Protein 3LWK (pdb70)

GO terms:
  GO:0042802 identical protein binding (F, IPI)
  GO:0005515 protein binding (F, IPI)
  GO:0043010 camera-type eye development (P, IMP)
  GO:0007601 visual perception (P, IMP)

Foldseek 3Di:
DDDDDQWKKKFAQAFPNDHDIDMDRFKDQFVVVVVRPATFWMFTDDAKKWWAQDGRRDHFIWIGDGDTGRGCCSTPCHRGTTIMGGLVQADLQPWKKKWAQAFPNDHDIDIDNFWWLFPVVVPDPDFFTFWMAIQGAKKKWAQHGRRDDTIWIFHCPQVNRTGRGVVSRPPGGTTTMHGHHD

Solvent-accessible surface area: 9408 Å² total; per-residue (Å²): 166,186,116,86,46,97,68,64,0,4,0,27,26,87,73,32,59,112,49,127,133,65,61,12,87,62,83,8,58,10,1,98,138,64,46,10,159,33,1,110,0,0,60,2,78,14,3,0,0,4,0,16,46,83,47,34,37,108,39,60,35,17,22,0,32,173,16,116,24,64,26,92,84,44,12,29,79,49,95,152,4,13,0,0,91,34,0,72,17,9,62,39,233,81,8,108,0,6,0,22,33,115,51,71,53,113,53,120,122,10,87,1,60,77,53,47,72,34,0,88,91,68,56,17,105,43,58,94,4,5,1,8,42,1,75,23,3,0,0,5,0,4,39,81,53,30,77,151,42,120,33,40,16,0,27,39,98,48,122,93,0,35,9,68,66,30,138,38,46,153,112,64,52,1,28,0,0,44,42,0,78,78

Radius of gyration: 16.5 Å; Cα contacts (8 Å, |Δi|>4): 557; chains: 1; bounding box: 30×38×45 Å

CATH classification: 2.60.20.10 (+1 more: 2.60.20.10)

Structure (mmCIF, N/CA/C/O backbone):
data_3LWK
#
_entry.id   3LWK
#
_cell.length_a   94.790
_cell.length_b   94.790
_cell.length_c   90.210
_cell.angle_alpha   90.00
_cell.angle_beta   90.00
_cell.angle_gamma   90.00
#
_symmetry.space_group_name_H-M   'I 4 2 2'
#
loop_
_entity.id
_entity.type
_entity.pdbx_description
1 polymer 'Beta-crystallin A4'
2 non-polymer 'PHOSPHATE ION'
3 non-polymer GLYCEROL
4 water water
#
loop_
_atom_site.group_PDB
_atom_site.id
_atom_site.type_symbol
_atom_site.label_atom_id
_atom_site.label_alt_id
_atom_site.label_comp_id
_atom_site.label_asym_id
_atom_site.label_entity_id
_atom_site.label_seq_id
_atom_site.pdbx_PDB_ins_code
_atom_site.Cartn_x
_atom_site.Cartn_y
_atom_site.Cartn_z
_atom_site.occupancy
_atom_site.B_iso_or_equiv
_atom_site.auth_seq_id
_atom_site.auth_comp_id
_atom_site.auth_asym_id
_atom_site.auth_atom_id
_atom_site.pdbx_PDB_model_num
ATOM 1 N N . SER A 1 1 ? 10.179 31.604 4.468 1.00 38.09 -1 SER A N 1
ATOM 2 C CA . SER A 1 1 ? 8.909 30.836 4.618 1.00 36.58 -1 SER A CA 1
ATOM 3 C C . SER A 1 1 ? 8.710 29.907 3.418 1.00 33.76 -1 SER A C 1
ATOM 4 O O . SER A 1 1 ? 7.668 29.911 2.746 1.00 34.64 -1 SER A O 1
ATOM 7 N N . MET A 1 2 ? 9.728 29.098 3.170 1.00 30.21 0 MET A N 1
ATOM 8 C CA . MET A 1 2 ? 9.618 28.026 2.207 1.00 26.37 0 MET A CA 1
ATOM 9 C C . MET A 1 2 ? 8.725 26.929 2.801 1.00 23.08 0 MET A C 1
ATOM 10 O O . MET A 1 2 ? 8.504 26.894 4.014 1.00 22.92 0 MET A O 1
ATOM 15 N N . SER A 1 3 ? 8.160 26.088 1.934 1.00 16.66 8 SER A N 1
ATOM 16 C CA . SER A 1 3 ? 7.205 25.071 2.356 1.00 12.30 8 SER A CA 1
ATOM 17 C C . SER A 1 3 ? 7.893 23.745 2.452 1.00 9.04 8 SER A C 1
ATOM 18 O O . SER A 1 3 ? 8.348 23.221 1.429 1.00 10.26 8 SER A O 1
ATOM 21 N N . ALA A 1 4 ? 7.954 23.181 3.661 1.00 7.29 9 ALA A N 1
ATOM 22 C CA . ALA A 1 4 ? 8.594 21.917 3.904 1.00 8.22 9 ALA A CA 1
ATOM 23 C C . ALA A 1 4 ? 7.661 20.732 3.742 1.00 9.01 9 ALA A C 1
ATOM 24 O O . ALA A 1 4 ? 6.430 20.841 3.852 1.00 6.40 9 ALA A O 1
ATOM 26 N N . GLY A 1 5 ? 8.283 19.601 3.441 1.00 8.73 10 GLY A N 1
ATOM 27 C CA . GLY A 1 5 ? 7.599 18.322 3.414 1.00 8.66 10 GLY A CA 1
ATOM 28 C C . GLY A 1 5 ? 7.586 17.563 4.733 1.00 8.43 10 GLY A C 1
ATOM 29 O O . GLY A 1 5 ? 8.008 18.075 5.760 1.00 7.17 10 GLY A O 1
ATOM 30 N N . PRO A 1 6 ? 7.116 16.320 4.699 1.00 8.28 11 PRO A N 1
ATOM 31 C CA . PRO A 1 6 ? 7.001 15.508 5.909 1.00 8.36 11 PRO A CA 1
ATOM 32 C C . PRO A 1 6 ? 8.370 15.187 6.505 1.00 6.72 11 PRO A C 1
ATOM 33 O O . PRO A 1 6 ? 9.388 15.251 5.792 1.00 6.25 11 PRO A O 1
ATOM 37 N N . TRP A 1 7 ? 8.387 14.899 7.802 1.00 6.33 12 TRP A N 1
ATOM 38 C CA . TRP A 1 7 ? 9.628 14.651 8.493 1.00 6.36 12 TRP A CA 1
ATOM 39 C C . TRP A 1 7 ? 10.292 13.417 7.883 1.00 5.95 12 TRP A C 1
ATOM 40 O O . TRP A 1 7 ? 9.621 12.414 7.524 1.00 7.36 12 TRP A O 1
ATOM 51 N N . LYS A 1 8 ? 11.608 13.524 7.753 1.00 7.75 13 LYS A N 1
ATOM 52 C CA . LYS A 1 8 ? 12.398 12.555 7.005 1.00 7.29 13 LYS A CA 1
ATOM 53 C C . LYS A 1 8 ? 13.856 12.627 7.398 1.00 5.19 13 LYS A C 1
ATOM 54 O O . LYS A 1 8 ? 14.412 13.715 7.513 1.00 4.63 13 LYS A O 1
ATOM 60 N N . MET A 1 9 ? 14.495 11.463 7.546 1.00 4.85 14 MET A N 1
ATOM 61 C CA . MET A 1 9 ? 15.93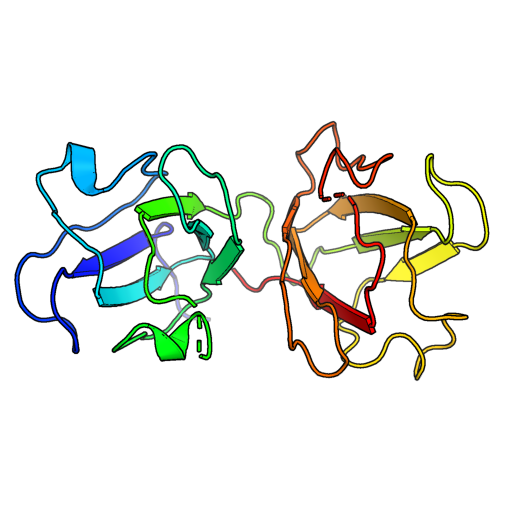3 11.421 7.743 1.00 5.20 14 MET A CA 1
ATOM 62 C C . MET A 1 9 ? 16.463 10.253 6.934 1.00 6.81 14 MET A C 1
ATOM 63 O O . MET A 1 9 ? 15.722 9.360 6.549 1.00 7.05 14 MET A O 1
ATOM 68 N N . VAL A 1 10 ? 17.740 10.315 6.635 1.00 5.85 15 VAL A N 1
ATOM 69 C CA . VAL A 1 10 ? 18.413 9.319 5.801 1.00 5.70 15 VAL A CA 1
ATOM 70 C C . VAL A 1 10 ? 19.673 8.888 6.506 1.00 7.28 15 VAL A C 1
ATOM 71 O O . VAL A 1 10 ? 20.399 9.731 7.033 1.00 7.36 15 VAL A O 1
ATOM 75 N N . VAL A 1 11 ? 19.907 7.567 6.550 1.00 6.51 16 VAL A N 1
ATOM 76 C CA . VAL A 1 11 ? 21.107 7.003 7.151 1.00 5.92 16 VAL A CA 1
ATOM 77 C C . VAL A 1 11 ? 21.958 6.291 6.126 1.00 6.51 16 VAL A C 1
ATOM 78 O O . VAL A 1 11 ? 21.434 5.780 5.131 1.00 6.17 16 VAL A O 1
ATOM 82 N N . TRP A 1 12 ? 23.275 6.278 6.357 1.00 5.87 17 TRP A N 1
ATOM 83 C CA . TRP A 1 12 ? 24.198 5.531 5.509 1.00 4.61 17 TRP A CA 1
ATOM 84 C C . TRP A 1 12 ? 25.085 4.702 6.413 1.00 5.87 17 TRP A C 1
ATOM 85 O O . TRP A 1 12 ? 25.322 5.089 7.573 1.00 6.47 17 TRP A O 1
ATOM 96 N N . ASP A 1 13 ? 25.609 3.601 5.894 1.00 6.28 18 ASP A N 1
ATOM 97 C CA . ASP A 1 13 ? 26.473 2.755 6.705 1.00 6.30 18 ASP A CA 1
ATOM 98 C C . ASP A 1 13 ? 27.971 3.039 6.594 1.00 7.76 18 ASP A C 1
ATOM 99 O O . ASP A 1 13 ? 28.771 2.330 7.203 1.00 8.80 18 ASP A O 1
ATOM 104 N N . GLU A 1 14 ? 28.368 4.096 5.869 1.00 6.39 19 GLU A N 1
ATOM 105 C CA . GLU A 1 14 ? 29.764 4.558 5.854 1.00 6.13 19 GLU A CA 1
ATOM 106 C C . GLU A 1 14 ? 29.768 6.066 6.093 1.00 5.68 19 GLU A C 1
ATOM 107 O O . GLU A 1 14 ? 28.740 6.761 5.961 1.00 8.66 19 GLU A O 1
ATOM 113 N N . ASP A 1 15 ? 30.916 6.570 6.506 1.00 6.27 20 ASP A N 1
ATOM 114 C CA . ASP A 1 15 ? 31.042 7.992 6.749 1.00 7.06 20 ASP A CA 1
ATOM 115 C C . ASP A 1 15 ? 30.807 8.745 5.470 1.00 7.62 20 ASP A C 1
ATOM 116 O O . ASP A 1 15 ? 30.998 8.226 4.365 1.00 7.41 20 ASP A O 1
ATOM 121 N N . GLY A 1 16 ? 30.468 10.006 5.637 1.00 7.56 21 GLY A N 1
ATOM 122 C CA . GLY A 1 16 ? 30.309 10.923 4.539 1.00 7.72 21 GLY A CA 1
ATOM 123 C C . GLY A 1 16 ? 29.253 10.585 3.519 1.00 6.04 21 GLY A C 1
ATOM 124 O O . GLY A 1 16 ? 29.446 10.906 2.353 1.00 6.24 21 GLY A O 1
ATOM 125 N N . PHE A 1 17 ? 28.158 9.945 3.947 1.00 5.94 22 PHE A N 1
ATOM 126 C CA . PHE A 1 17 ? 26.950 9.730 3.118 1.00 6.32 22 PHE A CA 1
ATOM 127 C C . PHE A 1 17 ? 27.295 8.779 1.957 1.00 6.76 22 PHE A C 1
ATOM 128 O O . PHE A 1 17 ? 26.823 8.940 0.841 1.00 8.20 22 PHE A O 1
ATOM 136 N N . GLN A 1 18 ? 28.149 7.793 2.259 1.00 8.25 23 GLN A N 1
ATOM 137 C CA . GLN A 1 18 ? 28.543 6.765 1.313 1.00 8.56 23 GLN A CA 1
ATOM 138 C C . GLN A 1 18 ? 28.051 5.385 1.737 1.00 7.08 23 GLN A C 1
ATOM 139 O O . GLN A 1 18 ? 27.633 5.187 2.864 1.00 6.63 23 GLN A O 1
ATOM 145 N N . GLY A 1 19 ? 28.104 4.406 0.830 1.00 6.56 24 GLY A N 1
ATOM 146 C CA . GLY A 1 19 ? 27.713 3.056 1.211 1.00 5.07 24 GLY A CA 1
ATOM 147 C C . GLY A 1 19 ? 26.219 2.856 1.116 1.00 6.14 24 GLY A C 1
ATOM 148 O O . GLY A 1 19 ? 25.545 3.500 0.282 1.00 6.30 24 GLY A O 1
ATOM 149 N N . ARG A 1 20 ? 25.701 1.927 1.922 1.00 6.22 25 ARG A N 1
ATOM 150 C CA . ARG A 1 20 ? 24.297 1.580 1.885 1.00 5.87 25 ARG A CA 1
ATOM 151 C C . ARG A 1 20 ? 23.497 2.748 2.488 1.00 6.88 25 ARG A C 1
ATOM 152 O O . ARG A 1 20 ? 23.931 3.337 3.472 1.00 7.31 25 ARG A O 1
ATOM 160 N N . ARG A 1 21 ? 22.340 3.030 1.900 1.00 5.12 26 ARG A N 1
ATOM 161 C CA . ARG A 1 21 ? 21.471 4.141 2.263 1.00 7.48 26 ARG A CA 1
ATOM 162 C C . ARG A 1 21 ? 20.053 3.663 2.584 1.00 5.85 26 ARG A C 1
ATOM 163 O O . ARG A 1 21 ? 19.552 2.692 2.001 1.00 6.80 26 ARG A O 1
ATOM 171 N N . HIS A 1 22 ? 19.405 4.321 3.532 1.00 5.29 27 HIS A N 1
ATOM 172 C CA . HIS A 1 22 ? 18.016 4.057 3.821 1.00 5.25 27 HIS A CA 1
ATOM 173 C C . HIS A 1 22 ? 17.368 5.325 4.375 1.00 6.32 27 HIS A C 1
ATOM 174 O O . HIS A 1 22 ? 17.922 5.991 5.286 1.00 7.27 27 HIS A O 1
ATOM 181 N N . GLU A 1 23 ? 16.186 5.620 3.851 1.00 8.06 28 GLU A N 1
ATOM 182 C CA A GLU A 1 23 ? 15.415 6.775 4.300 0.50 8.37 28 GLU A CA 1
ATOM 183 C CA B GLU A 1 23 ? 15.414 6.781 4.287 0.50 7.97 28 GLU A CA 1
ATOM 184 C C . GLU A 1 23 ? 14.234 6.367 5.184 1.00 9.92 28 GLU A C 1
ATOM 185 O O . GLU A 1 23 ? 13.545 5.359 4.915 1.00 8.03 28 GLU A O 1
ATOM 196 N N . PHE A 1 24 ? 14.031 7.137 6.244 1.00 7.67 29 PHE A N 1
ATOM 197 C CA . PHE A 1 24 ? 12.928 6.956 7.203 1.00 8.10 29 PHE A CA 1
ATOM 198 C C . PHE A 1 24 ? 11.942 8.108 7.150 1.00 7.55 29 PHE A C 1
ATOM 199 O O . PHE A 1 24 ? 12.335 9.288 7.140 1.00 8.11 29 PHE A O 1
ATOM 207 N N . THR A 1 25 ? 10.647 7.762 7.182 1.00 8.70 30 THR A N 1
ATOM 208 C CA . THR A 1 25 ? 9.580 8.727 7.410 1.00 7.96 30 THR A CA 1
ATOM 209 C C . THR A 1 25 ? 8.797 8.399 8.658 1.00 8.87 30 THR A C 1
ATOM 210 O O . THR A 1 25 ? 7.839 9.124 8.992 1.00 10.63 30 THR A O 1
ATOM 214 N N . ALA A 1 26 ? 9.236 7.352 9.375 1.00 7.29 31 ALA A N 1
ATOM 215 C CA . ALA A 1 26 ? 8.669 6.951 10.655 1.00 7.37 31 ALA A CA 1
ATOM 216 C C . ALA A 1 26 ? 9.745 6.277 11.472 1.00 7.81 31 ALA A C 1
ATOM 217 O O . ALA A 1 26 ? 10.851 6.065 10.952 1.00 6.77 31 ALA A O 1
ATOM 219 N N . GLU A 1 27 ? 9.458 5.929 12.727 1.00 5.57 32 GLU A N 1
ATOM 220 C CA . GLU A 1 27 ? 10.475 5.355 13.600 1.00 6.38 32 GLU A CA 1
ATOM 221 C C . GLU A 1 27 ? 11.020 4.031 13.063 1.00 6.85 32 GLU A C 1
ATOM 222 O O . GLU A 1 27 ? 10.328 3.282 12.336 1.00 7.45 32 GLU A O 1
ATOM 228 N N . CYS A 1 28 ? 12.250 3.756 13.454 1.00 7.12 33 CYS A N 1
ATOM 229 C CA . CYS A 1 28 ? 12.932 2.512 13.135 1.00 6.52 33 CYS A CA 1
ATOM 230 C C . CYS A 1 28 ? 13.494 1.930 14.441 1.00 6.92 33 CYS A C 1
ATOM 231 O O . CYS A 1 28 ? 14.398 2.514 15.019 1.00 6.65 33 CYS A O 1
ATOM 234 N N . PRO A 1 29 ? 12.979 0.769 14.892 1.00 6.83 34 PRO A N 1
ATOM 235 C CA . PRO A 1 29 ? 13.384 0.218 16.182 1.00 6.85 34 PRO A CA 1
ATOM 236 C C . PRO A 1 29 ? 14.762 -0.460 16.141 1.00 7.89 34 PRO A C 1
ATOM 237 O O . PRO A 1 29 ? 15.330 -0.750 17.167 1.00 8.36 34 PRO A O 1
ATOM 241 N N . SER A 1 30 ? 15.278 -0.710 14.954 1.00 6.36 35 SER A N 1
ATOM 242 C CA . SER A 1 30 ? 16.612 -1.248 14.774 1.00 6.62 35 SER A CA 1
ATOM 243 C C . SER A 1 30 ? 17.007 -1.213 13.316 1.00 7.65 35 SER A C 1
ATOM 244 O O . SER A 1 30 ? 16.376 -1.848 12.489 1.00 5.93 35 SER A O 1
ATOM 247 N N . VAL A 1 31 ? 18.103 -0.527 12.984 1.00 6.90 36 VAL A N 1
ATOM 248 C CA . VAL A 1 31 ? 18.581 -0.551 11.630 1.00 7.14 36 VAL A CA 1
ATOM 249 C C . VAL A 1 31 ? 19.092 -1.935 11.231 1.00 8.24 36 VAL A C 1
ATOM 250 O O . VAL A 1 31 ? 19.139 -2.250 10.042 1.00 7.64 36 VAL A O 1
ATOM 254 N N . LEU A 1 32 ? 19.425 -2.787 12.214 1.00 7.05 37 LEU A N 1
ATOM 255 C CA . LEU A 1 32 ? 19.867 -4.113 11.890 1.00 5.77 37 LEU A CA 1
ATOM 256 C C . LEU A 1 32 ? 18.727 -4.879 11.208 1.00 7.23 37 LEU A C 1
ATOM 257 O O . LEU A 1 32 ? 18.988 -5.763 10.403 1.00 4.31 37 LEU A O 1
ATOM 262 N N . GLU A 1 33 ? 17.464 -4.553 11.544 1.00 5.54 38 GLU A N 1
ATOM 263 C CA . GLU A 1 33 ? 16.330 -5.202 10.906 1.00 6.38 38 GLU A CA 1
ATOM 264 C C . GLU A 1 33 ? 16.192 -4.929 9.412 1.00 5.37 38 GLU A C 1
ATOM 265 O O . GLU A 1 33 ? 15.410 -5.632 8.722 1.00 6.51 38 GLU A O 1
ATOM 271 N N . LEU A 1 34 ? 16.927 -3.919 8.930 1.00 7.10 39 LEU A N 1
ATOM 272 C CA . LEU A 1 34 ? 17.028 -3.591 7.490 1.00 9.59 39 LEU A CA 1
ATOM 273 C C . LEU A 1 34 ? 18.127 -4.380 6.780 1.00 8.30 39 LEU A C 1
ATOM 274 O O . LEU A 1 34 ? 18.244 -4.329 5.538 1.00 9.10 39 LEU A O 1
ATOM 279 N N . GLY A 1 35 ? 18.952 -5.075 7.560 1.00 7.43 40 GLY A N 1
ATOM 280 C CA . GLY A 1 35 ? 20.149 -5.735 7.085 1.00 10.48 40 GLY A CA 1
ATOM 281 C C . GLY A 1 35 ? 21.403 -4.893 7.217 1.00 9.75 40 GLY A C 1
ATOM 282 O O . GLY A 1 35 ? 22.482 -5.372 6.940 1.00 8.41 40 GLY A O 1
ATOM 283 N N . PHE A 1 36 ? 21.274 -3.669 7.688 1.00 8.21 41 PHE A N 1
ATOM 284 C CA . PHE A 1 36 ? 22.430 -2.809 7.956 1.00 9.93 41 PHE A CA 1
ATOM 285 C C . PHE A 1 36 ? 23.206 -3.353 9.127 1.00 13.31 41 PHE A C 1
ATOM 286 O O . PHE A 1 36 ? 22.645 -4.014 10.010 1.00 11.25 41 PHE A O 1
ATOM 294 N N . GLU A 1 37 ? 24.521 -3.151 9.102 1.00 13.03 42 GLU A N 1
ATOM 295 C CA . GLU A 1 37 ? 25.347 -3.530 10.223 1.00 13.40 42 GLU A CA 1
ATOM 296 C C . GLU A 1 37 ? 25.603 -2.360 11.137 1.00 12.99 42 GLU A C 1
ATOM 297 O O . GLU A 1 37 ? 25.804 -2.537 12.341 1.00 12.94 42 GLU A O 1
ATOM 303 N N . THR A 1 38 ? 25.580 -1.143 10.589 1.00 13.02 43 THR A N 1
ATOM 304 C CA . THR A 1 38 ? 25.912 0.028 11.341 1.00 14.35 43 THR A CA 1
ATOM 305 C C . THR A 1 38 ? 25.348 1.305 10.646 1.00 10.71 43 THR A C 1
ATOM 306 O O . THR A 1 38 ? 25.004 1.245 9.462 1.00 12.95 43 THR A O 1
ATOM 310 N N . VAL A 1 39 ? 25.231 2.389 11.390 1.00 11.00 44 VAL A N 1
ATOM 311 C CA . VAL A 1 39 ? 24.944 3.747 10.842 1.00 10.55 44 VAL A CA 1
ATOM 312 C C . VAL A 1 39 ? 26.160 4.587 11.144 1.00 11.40 44 VAL A C 1
ATOM 313 O O . VAL A 1 39 ? 26.551 4.736 12.334 1.00 11.76 44 VAL A O 1
ATOM 317 N N . ARG A 1 40 ? 26.794 5.101 10.093 1.00 8.36 45 ARG A N 1
ATOM 318 C CA . ARG A 1 40 ? 27.999 5.893 10.225 1.00 6.44 45 ARG A CA 1
ATOM 319 C C . ARG A 1 40 ? 27.839 7.363 9.855 1.00 8.01 45 ARG A C 1
ATOM 320 O O . ARG A 1 40 ? 28.660 8.179 10.239 1.00 8.46 45 ARG A O 1
ATOM 328 N N . SER A 1 41 ? 26.781 7.696 9.133 1.00 5.40 46 SER A N 1
ATOM 329 C CA . SER A 1 41 ? 26.494 9.095 8.788 1.00 4.89 46 SER A CA 1
ATOM 330 C C . SER A 1 41 ? 25.026 9.207 8.536 1.00 6.16 46 SER A C 1
ATOM 331 O O . SER A 1 41 ? 24.344 8.211 8.299 1.00 5.36 46 SER A O 1
ATOM 334 N N . LEU A 1 42 ? 24.509 10.425 8.610 1.00 5.95 47 LEU A N 1
ATOM 335 C CA . LEU A 1 42 ? 23.084 10.615 8.432 1.00 3.19 47 LEU A CA 1
ATOM 336 C C . LEU A 1 42 ? 22.775 12.066 8.068 1.00 4.93 47 LEU A C 1
ATOM 337 O O . LEU A 1 42 ? 23.558 12.964 8.371 1.00 6.19 47 LEU A O 1
ATOM 342 N N . LYS A 1 43 ? 21.602 12.281 7.501 1.00 3.98 48 LYS A N 1
ATOM 343 C CA . LYS A 1 43 ? 21.057 13.622 7.249 1.00 4.18 48 LYS A CA 1
ATOM 344 C C . LYS A 1 43 ? 19.619 13.674 7.736 1.00 4.90 48 LYS A C 1
ATOM 345 O O . LYS A 1 43 ? 18.805 12.744 7.537 1.00 7.64 48 LYS A O 1
ATOM 351 N N . VAL A 1 44 ? 19.302 14.764 8.430 1.00 2.85 49 VAL A N 1
ATOM 352 C CA . VAL A 1 44 ? 17.921 15.037 8.827 1.00 4.01 49 VAL A CA 1
ATOM 353 C C . VAL A 1 44 ? 17.433 16.080 7.838 1.00 5.05 49 VAL A C 1
ATOM 354 O O . VAL A 1 44 ? 17.931 17.239 7.795 1.00 4.87 49 VAL A O 1
ATOM 358 N N . LEU A 1 45 ? 16.467 15.678 7.009 1.00 5.77 50 LEU A N 1
ATOM 359 C CA . LEU A 1 45 ? 15.945 16.516 5.935 1.00 6.17 50 LEU A CA 1
ATOM 360 C C . LEU A 1 45 ? 14.794 17.417 6.347 1.00 5.95 50 LEU A C 1
ATOM 361 O O . LEU A 1 45 ? 14.673 18.546 5.841 1.00 8.13 50 LEU A O 1
ATOM 366 N N . SER A 1 46 ? 13.987 16.944 7.280 1.00 7.29 51 SER A N 1
ATOM 367 C CA . SER A 1 46 ? 12.791 17.616 7.723 1.00 7.73 51 SER A CA 1
ATOM 368 C C . SER A 1 46 ? 12.492 17.048 9.100 1.00 7.76 51 SER A C 1
ATOM 369 O O . SER A 1 46 ? 12.577 15.857 9.322 1.00 7.01 51 SER A O 1
ATOM 372 N N . GLY A 1 47 ? 12.202 17.942 10.036 1.00 7.54 52 GLY A N 1
ATOM 373 C CA . GLY A 1 47 ? 11.762 17.588 11.362 1.00 7.17 52 GLY A CA 1
ATOM 374 C C . GLY A 1 47 ? 12.884 17.402 12.342 1.00 6.53 52 GLY A C 1
ATOM 375 O O . GLY A 1 47 ? 14.027 17.820 12.085 1.00 7.89 52 GLY A O 1
ATOM 376 N N . ALA A 1 48 ? 12.564 16.824 13.484 1.00 6.10 53 ALA A N 1
ATOM 377 C CA . ALA A 1 48 ? 13.555 16.527 14.520 1.00 7.13 53 ALA A CA 1
ATOM 378 C C . ALA A 1 48 ? 13.353 15.097 14.948 1.00 6.19 53 ALA A C 1
ATOM 379 O O . ALA A 1 48 ? 12.219 14.632 15.073 1.00 7.68 53 ALA A O 1
ATOM 381 N N . TRP A 1 49 ? 14.464 14.411 15.107 1.00 5.98 54 TRP A N 1
ATOM 382 C CA . TRP A 1 49 ? 14.524 12.976 15.382 1.00 5.00 54 TRP A CA 1
ATOM 383 C C . TRP A 1 49 ? 15.415 12.711 16.588 1.00 7.62 54 TRP A C 1
ATOM 384 O O . TRP A 1 49 ? 16.280 13.527 16.877 1.00 6.57 54 TRP A O 1
ATOM 395 N N . VAL A 1 50 ? 15.178 11.584 17.268 1.00 6.18 55 VAL A N 1
ATOM 396 C CA . VAL A 1 50 ? 15.996 11.134 18.371 1.00 5.89 55 VAL A CA 1
ATOM 397 C C . VAL A 1 50 ? 16.666 9.862 17.936 1.00 8.26 55 VAL A C 1
ATOM 398 O O . VAL A 1 50 ? 16.000 8.897 17.508 1.00 6.75 55 VAL A O 1
ATOM 402 N N . GLY A 1 51 ? 17.988 9.863 17.999 1.00 6.31 56 GLY A N 1
ATOM 403 C CA . GLY A 1 51 ? 18.764 8.637 17.783 1.00 6.62 56 GLY A CA 1
ATOM 404 C C . GLY A 1 51 ? 19.056 7.994 19.123 1.00 6.61 56 GLY A C 1
ATOM 405 O O . GLY A 1 51 ? 19.227 8.679 20.121 1.00 5.70 56 GLY A O 1
ATOM 406 N N . PHE A 1 52 ? 19.156 6.668 19.121 1.00 5.28 57 PHE A N 1
ATOM 407 C CA . PHE A 1 52 ? 19.430 5.874 20.292 1.00 6.56 57 PHE A CA 1
ATOM 408 C C . PHE A 1 52 ? 20.566 4.908 20.033 1.00 5.25 57 PHE A C 1
ATOM 409 O O . PHE A 1 52 ? 20.693 4.315 18.954 1.00 5.72 57 PHE A O 1
ATOM 417 N N . GLU A 1 53 ? 21.396 4.782 21.045 1.00 6.44 58 GLU A N 1
ATOM 418 C CA . GLU A 1 53 ? 22.589 3.942 21.006 1.00 5.90 58 GLU A CA 1
ATOM 419 C C . GLU A 1 53 ? 22.276 2.474 20.651 1.00 6.37 58 GLU A C 1
ATOM 420 O O . GLU A 1 53 ? 22.916 1.883 19.779 1.00 6.36 58 GLU A O 1
ATOM 426 N N . HIS A 1 54 ? 21.274 1.923 21.315 1.00 7.64 59 HIS A N 1
ATOM 427 C CA . HIS A 1 54 ? 20.923 0.519 21.151 1.00 6.01 59 HIS A CA 1
ATOM 428 C C . HIS A 1 54 ? 19.608 0.364 20.391 1.00 8.73 59 HIS A C 1
ATOM 429 O O . HIS A 1 54 ? 18.808 1.282 20.300 1.00 7.37 59 HIS A O 1
ATOM 436 N N . ALA A 1 55 ? 19.389 -0.821 19.841 1.00 9.28 60 ALA A N 1
ATOM 437 C CA . ALA A 1 55 ? 18.063 -1.163 19.289 1.00 10.02 60 ALA A CA 1
ATOM 438 C C . ALA A 1 55 ? 16.984 -0.956 20.325 1.00 12.97 60 ALA A C 1
ATOM 439 O O . ALA A 1 55 ? 17.240 -0.931 21.547 1.00 18.77 60 ALA A O 1
ATOM 441 N N . GLY A 1 56 ? 15.759 -0.806 19.864 1.00 10.87 61 GLY A N 1
ATOM 442 C CA . GLY A 1 56 ? 14.600 -0.679 20.752 1.00 12.33 61 GLY A CA 1
ATOM 443 C C . GLY A 1 56 ? 14.506 0.624 21.503 1.00 14.69 61 GLY A C 1
ATOM 444 O O . GLY A 1 56 ? 13.853 0.693 22.544 1.00 14.54 61 GLY A O 1
ATOM 445 N N . PHE A 1 57 ? 15.142 1.681 20.980 1.00 10.79 62 PHE A N 1
ATOM 446 C CA . PHE A 1 57 ? 15.097 2.963 21.616 1.00 11.77 62 PHE A CA 1
ATOM 447 C C . PHE A 1 57 ? 15.666 2.954 23.052 1.00 10.53 62 PHE A C 1
ATOM 448 O O . PHE A 1 57 ? 15.143 3.652 23.952 1.00 13.39 62 PHE A O 1
ATOM 456 N N . GLN A 1 58 ? 16.759 2.222 23.243 1.00 9.61 63 GLN A N 1
ATOM 457 C CA . GLN A 1 58 ? 17.429 2.145 24.544 1.00 9.11 63 GLN A CA 1
ATOM 458 C C . GLN A 1 58 ? 18.827 2.721 24.484 1.00 7.48 63 GLN A C 1
ATOM 459 O O . GLN A 1 58 ? 19.419 2.873 23.408 1.00 7.91 63 GLN A O 1
ATOM 465 N N . GLY A 1 59 ? 19.340 3.089 25.651 1.00 6.20 64 GLY A N 1
ATOM 466 C CA . GLY A 1 59 ? 20.689 3.593 25.766 1.00 6.41 64 GLY A CA 1
ATOM 467 C C . GLY A 1 59 ? 20.753 5.108 25.629 1.00 5.99 64 GLY A C 1
ATOM 468 O O . GLY A 1 59 ? 19.723 5.806 25.756 1.00 7.45 64 GLY A O 1
ATOM 469 N N . GLN A 1 60 ? 21.954 5.605 25.348 1.00 5.70 65 GLN A N 1
ATOM 470 C CA . GLN A 1 60 ? 22.175 7.038 25.168 1.00 6.58 65 GLN A CA 1
ATOM 471 C C . GLN A 1 60 ? 21.329 7.597 24.060 1.00 6.08 65 GLN A C 1
ATOM 472 O O . GLN A 1 60 ? 21.184 6.968 23.024 1.00 5.52 65 GLN A O 1
ATOM 478 N N . GLN A 1 61 ? 20.816 8.809 24.288 1.00 5.72 66 GLN A N 1
ATOM 479 C CA . GLN A 1 61 ? 19.963 9.505 23.336 1.00 3.23 66 GLN A CA 1
ATOM 480 C C . GLN A 1 61 ? 20.745 10.634 22.710 1.00 3.05 66 GLN A C 1
ATOM 481 O O . GLN A 1 61 ? 21.561 11.276 23.372 1.00 4.36 66 GLN A O 1
ATOM 487 N N . TYR A 1 62 ? 20.457 10.874 21.435 1.00 3.42 67 TYR A N 1
ATOM 488 C CA . TYR A 1 62 ? 21.070 11.966 20.657 1.00 5.38 67 TYR A CA 1
ATOM 489 C C . TYR A 1 62 ? 19.981 12.711 19.891 1.00 6.17 67 TYR A C 1
ATOM 490 O O . TYR A 1 62 ? 19.235 12.125 19.091 1.00 5.69 67 TYR A O 1
ATOM 499 N N . ILE A 1 63 ? 19.877 14.015 20.133 1.00 5.55 68 ILE A N 1
ATOM 500 C CA . ILE A 1 63 ? 18.941 14.859 19.374 1.00 5.00 68 ILE A CA 1
ATOM 501 C C . ILE A 1 63 ? 19.476 15.206 17.987 1.00 6.19 68 ILE A C 1
ATOM 502 O O . ILE A 1 63 ? 20.647 15.645 17.844 1.00 5.27 68 ILE A O 1
ATOM 507 N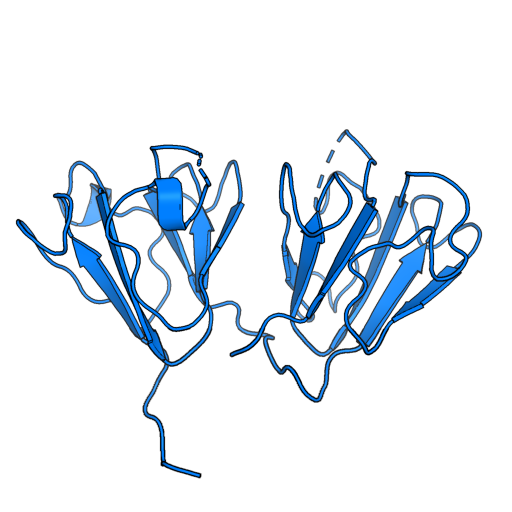 N . LEU A 1 64 ? 18.626 14.984 16.974 1.00 4.42 69 LEU A N 1
ATOM 508 C CA . LEU A 1 64 ? 18.994 15.146 15.561 1.00 5.96 69 LEU A CA 1
ATOM 509 C C . LEU A 1 64 ? 18.050 16.099 14.882 1.00 4.52 69 LEU A C 1
ATOM 510 O O . LEU A 1 64 ? 16.969 15.728 14.401 1.00 4.57 69 LEU A O 1
ATOM 515 N N . GLU A 1 65 ? 18.479 17.366 14.841 1.00 4.99 70 GLU A N 1
ATOM 516 C CA . GLU A 1 65 ? 17.752 18.411 14.140 1.00 4.77 70 GLU A CA 1
ATOM 517 C C . GLU A 1 65 ? 18.278 18.544 12.719 1.00 5.14 70 GLU A C 1
ATOM 518 O O . GLU A 1 65 ? 19.269 17.920 12.342 1.00 4.33 70 GLU A O 1
ATOM 524 N N . ARG A 1 66 ? 17.597 19.344 11.914 1.00 5.06 71 ARG A N 1
ATOM 525 C CA A ARG A 1 66 ? 17.903 19.420 10.485 0.50 4.14 71 ARG A CA 1
ATOM 526 C CA B ARG A 1 66 ? 17.899 19.435 10.483 0.25 4.90 71 ARG A CA 1
ATOM 527 C CA C ARG A 1 66 ? 17.916 19.433 10.484 0.25 3.65 71 ARG A CA 1
ATOM 528 C C . ARG A 1 66 ? 19.361 19.766 10.183 1.00 4.01 71 ARG A C 1
ATOM 529 O O . ARG A 1 66 ? 19.917 20.735 10.702 1.00 5.25 71 ARG A O 1
ATOM 551 N N . GLY A 1 67 ? 19.978 18.975 9.309 1.00 4.17 72 GLY A N 1
ATOM 552 C CA . GLY A 1 67 ? 21.339 19.223 8.884 1.00 4.18 72 GLY A CA 1
ATOM 553 C C . GLY A 1 67 ? 22.017 17.910 8.555 1.00 2.55 72 GLY A C 1
ATOM 554 O O . GLY A 1 67 ? 21.360 16.861 8.410 1.00 5.48 72 GLY A O 1
ATOM 555 N N . GLU A 1 68 ? 23.324 18.006 8.409 1.00 3.94 73 GLU A N 1
ATOM 556 C CA A GLU A 1 68 ? 24.130 16.922 7.910 0.60 5.33 73 GLU A CA 1
ATOM 557 C CA B GLU A 1 68 ? 24.174 16.937 7.895 0.40 5.53 73 GLU A CA 1
ATOM 558 C C . GLU A 1 68 ? 25.148 16.457 8.947 1.00 6.20 73 GLU A C 1
ATOM 559 O O . GLU A 1 68 ? 25.787 17.266 9.618 1.00 6.81 73 GLU A O 1
ATOM 570 N N . TYR A 1 69 ? 25.275 15.133 9.074 1.00 6.48 74 TYR A N 1
ATOM 571 C CA . TYR A 1 69 ? 26.092 14.494 10.091 1.00 7.32 74 TYR A CA 1
ATOM 572 C C . TYR A 1 69 ? 27.044 13.475 9.448 1.00 7.43 74 TYR A C 1
ATOM 573 O O . TYR A 1 69 ? 26.683 12.306 9.267 1.00 6.43 74 TYR A O 1
ATOM 582 N N . PRO A 1 70 ? 28.239 13.916 9.045 1.00 5.98 75 PRO A N 1
ATOM 583 C CA . PRO A 1 70 ? 29.103 13.045 8.211 1.00 6.42 75 PRO A CA 1
ATOM 584 C C . PRO A 1 70 ? 29.812 11.893 8.941 1.00 7.44 75 PRO A C 1
ATOM 585 O O . PRO A 1 70 ? 30.327 10.997 8.286 1.00 7.95 75 PRO A O 1
ATOM 589 N N . SER A 1 71 ? 29.852 11.942 10.267 1.00 8.38 76 SER A N 1
ATOM 590 C CA . SER A 1 71 ? 30.402 10.873 11.083 1.00 9.32 76 SER A CA 1
ATOM 591 C C . SER A 1 71 ? 29.815 11.043 12.462 1.00 8.97 76 SER A C 1
ATOM 592 O O . SER A 1 71 ? 29.136 12.048 12.737 1.00 8.74 76 SER A O 1
ATOM 595 N N . TRP A 1 72 ? 30.120 10.101 13.342 1.00 9.36 77 TRP A N 1
ATOM 596 C CA . TRP A 1 72 ? 29.476 10.019 14.664 1.00 11.10 77 TRP A CA 1
ATOM 597 C C . TRP A 1 72 ? 29.723 11.211 15.556 1.00 9.80 77 TRP A C 1
ATOM 598 O O . TRP A 1 72 ? 28.899 11.503 16.427 1.00 11.34 77 TRP A O 1
ATOM 609 N N . ASP A 1 73 ? 30.858 11.888 15.376 1.00 10.38 78 ASP A N 1
ATOM 610 C CA . ASP A 1 73 ? 31.141 13.108 16.156 1.00 11.30 78 ASP A CA 1
ATOM 611 C C . ASP A 1 73 ? 30.128 14.230 15.932 1.00 10.79 78 ASP A C 1
ATOM 612 O O . ASP A 1 73 ? 29.934 15.118 16.792 1.00 10.13 78 ASP A O 1
ATOM 617 N N . ALA A 1 74 ? 29.417 14.173 14.810 1.00 7.76 79 ALA A N 1
ATOM 618 C CA . ALA A 1 74 ? 28.412 15.149 14.538 1.00 8.74 79 ALA A CA 1
ATOM 619 C C . ALA A 1 74 ? 27.170 14.998 15.403 1.00 9.29 79 ALA A C 1
ATOM 620 O O . ALA A 1 74 ? 26.447 15.990 15.610 1.00 9.89 79 ALA A O 1
ATOM 622 N N . TRP A 1 75 ? 26.899 13.790 15.920 1.00 7.73 80 TRP A N 1
ATOM 623 C CA . TRP A 1 75 ? 25.764 13.632 16.819 1.00 10.00 80 TRP A CA 1
ATOM 624 C C . TRP A 1 75 ? 26.159 13.372 18.284 1.00 13.32 80 TRP A C 1
ATOM 625 O O . TRP A 1 75 ? 25.345 13.549 19.161 1.00 11.22 80 TRP A O 1
ATOM 636 N N A GLY A 1 76 ? 27.419 13.021 18.545 0.50 15.82 81 GLY A N 1
ATOM 637 N N B GLY A 1 76 ? 27.332 12.788 18.486 0.50 15.57 81 GLY A N 1
ATOM 638 C CA A GLY A 1 76 ? 27.848 12.597 19.896 0.50 18.13 81 GLY A CA 1
ATOM 639 C CA B GLY A 1 76 ? 27.634 12.118 19.742 0.50 17.28 81 GLY A CA 1
ATOM 640 C C A GLY A 1 76 ? 29.270 13.000 20.238 0.50 20.30 81 GLY A C 1
ATOM 641 C C B GLY A 1 76 ? 28.676 12.896 20.481 0.50 17.95 81 GLY A C 1
ATOM 642 O O A GLY A 1 76 ? 29.880 12.468 21.179 0.50 22.50 81 GLY A O 1
ATOM 643 O O B GLY A 1 76 ? 29.082 12.516 21.589 0.50 17.48 81 GLY A O 1
ATOM 644 N N A GLY A 1 77 ? 29.790 13.954 19.470 0.50 20.41 82 GLY A N 1
ATOM 645 N N B GLY A 1 77 ? 29.089 13.998 19.843 0.50 19.14 82 GLY A N 1
ATOM 646 C CA A GLY A 1 77 ? 31.065 14.601 19.750 0.50 22.24 82 GLY A CA 1
ATOM 647 C CA B GLY A 1 77 ? 30.192 14.857 20.292 0.50 18.76 82 GLY A CA 1
ATOM 648 C C A GLY A 1 77 ? 32.237 13.663 19.974 0.50 20.90 82 GLY A C 1
ATOM 649 C C B GLY A 1 77 ? 29.999 15.547 21.635 0.50 19.29 82 GLY A C 1
ATOM 650 O O A GLY A 1 77 ? 33.170 13.999 20.723 0.50 25.32 82 GLY A O 1
ATOM 651 O O B GLY A 1 77 ? 28.988 16.221 21.872 0.50 18.45 82 GLY A O 1
ATOM 652 N N . ALA A 1 83 ? 30.243 7.301 21.607 1.00 28.96 88 ALA A N 1
ATOM 653 C CA . ALA A 1 83 ? 29.010 7.651 20.868 1.00 27.58 88 ALA A CA 1
ATOM 654 C C . ALA A 1 83 ? 28.964 7.120 19.418 1.00 26.21 88 ALA A C 1
ATOM 655 O O . ALA A 1 83 ? 28.030 7.448 18.635 1.00 26.23 88 ALA A O 1
ATOM 657 N N . GLU A 1 84 ? 29.908 6.242 19.075 1.00 23.49 89 GLU A N 1
ATOM 658 C CA . GLU A 1 84 ? 30.027 5.716 17.705 1.00 23.58 89 GLU A CA 1
ATOM 659 C C . GLU A 1 84 ? 28.798 4.939 17.233 1.00 23.68 89 GLU A C 1
ATOM 660 O O . GLU A 1 84 ? 28.567 4.834 16.012 1.00 23.98 89 GLU A O 1
ATOM 666 N N . ARG A 1 85 ? 28.016 4.408 18.188 1.00 18.60 90 ARG A N 1
ATOM 667 C CA . ARG A 1 85 ? 26.912 3.511 17.866 1.00 16.44 90 ARG A CA 1
ATOM 668 C C . ARG A 1 85 ? 25.562 4.215 17.891 1.00 10.76 90 ARG A C 1
ATOM 669 O O . ARG A 1 85 ? 25.193 4.842 18.899 1.00 8.85 90 ARG A O 1
ATOM 677 N N . LEU A 1 86 ? 24.841 4.116 16.763 1.00 7.91 91 LEU A N 1
ATOM 678 C CA . LEU A 1 86 ? 23.484 4.587 16.635 1.00 6.24 91 LEU A CA 1
ATOM 679 C C . LEU A 1 86 ? 22.673 3.504 15.928 1.00 7.01 91 LEU A C 1
ATOM 680 O O . LEU A 1 86 ? 22.950 3.161 14.776 1.00 9.64 91 LEU A O 1
ATOM 685 N N . THR A 1 87 ? 21.673 2.966 16.611 1.00 5.41 92 THR A N 1
ATOM 686 C CA . THR A 1 87 ? 20.991 1.796 16.146 1.00 5.37 92 THR A CA 1
ATOM 687 C C . THR A 1 87 ? 19.495 1.954 15.919 1.00 4.95 92 THR A C 1
ATOM 688 O O . THR A 1 87 ? 18.959 1.240 15.107 1.00 5.21 92 THR A O 1
ATOM 692 N N . SER A 1 88 ? 18.829 2.865 16.637 1.00 3.94 93 SER A N 1
ATOM 693 C CA . SER A 1 88 ? 17.387 3.099 16.442 1.00 3.00 93 SER A CA 1
ATOM 694 C C . SER A 1 88 ? 17.077 4.595 16.468 1.00 5.76 93 SER A C 1
ATOM 695 O O . SER A 1 88 ? 17.869 5.404 16.949 1.00 4.50 93 SER A O 1
ATOM 698 N N . PHE A 1 89 ? 15.920 4.939 15.921 1.00 4.03 94 PHE A N 1
ATOM 699 C CA . PHE A 1 89 ? 15.571 6.338 15.596 1.00 7.08 94 PHE A CA 1
ATOM 700 C C . PHE A 1 89 ? 14.089 6.563 15.683 1.00 6.33 94 PHE A C 1
ATOM 701 O O . PHE A 1 89 ? 13.308 5.704 15.234 1.00 4.81 94 PHE A O 1
ATOM 709 N N . ARG A 1 90 ? 13.679 7.720 16.214 1.00 5.33 95 ARG A N 1
ATOM 710 C CA . ARG A 1 90 ? 12.236 8.012 16.217 1.00 6.58 95 ARG A CA 1
ATOM 711 C C . ARG A 1 90 ? 12.023 9.502 16.099 1.00 4.94 95 ARG A C 1
ATOM 712 O O . ARG A 1 90 ? 12.860 10.275 16.581 1.00 6.45 95 ARG A O 1
ATOM 720 N N . PRO A 1 91 ? 10.919 9.916 15.471 1.00 3.98 96 PRO A N 1
ATOM 721 C CA . PRO A 1 91 ? 10.634 11.360 15.416 1.00 6.13 96 PRO A CA 1
ATOM 722 C C . PRO A 1 91 ? 10.371 11.905 16.822 1.00 8.64 96 PRO A C 1
ATOM 723 O O . PRO A 1 91 ? 9.754 11.197 17.658 1.00 9.89 96 PRO A O 1
ATOM 727 N N . ALA A 1 92 ? 10.847 13.121 17.079 1.00 7.97 97 ALA A N 1
ATOM 728 C CA . ALA A 1 92 ? 10.518 13.854 18.316 1.00 9.53 97 ALA A CA 1
ATOM 729 C C . ALA A 1 92 ? 9.153 14.480 18.102 1.00 9.03 97 ALA A C 1
ATOM 730 O O . ALA A 1 92 ? 9.010 15.640 17.732 1.00 7.84 97 ALA A O 1
ATOM 732 N N . ALA A 1 93 ? 8.130 13.658 18.258 1.00 9.69 98 ALA A N 1
ATOM 733 C CA . ALA A 1 93 ? 6.838 13.970 17.748 1.00 9.90 98 ALA A CA 1
ATOM 734 C C . ALA A 1 93 ? 6.202 15.230 18.314 1.00 8.99 98 ALA A C 1
ATOM 735 O O . ALA A 1 93 ? 5.401 15.907 17.645 1.00 9.20 98 ALA A O 1
ATOM 737 N N . CYS A 1 94 ? 6.518 15.548 19.556 1.00 7.87 99 CYS A N 1
ATOM 738 C CA . CYS A 1 94 ? 5.966 16.758 20.169 1.00 9.18 99 CYS A CA 1
ATOM 739 C C . CYS A 1 94 ? 6.730 18.036 19.835 1.00 8.85 99 CYS A C 1
ATOM 740 O O . CYS A 1 94 ? 6.330 19.092 20.271 1.00 8.68 99 CYS A O 1
ATOM 743 N N . ALA A 1 95 ? 7.851 17.962 19.117 1.00 7.63 100 ALA A N 1
ATOM 744 C CA .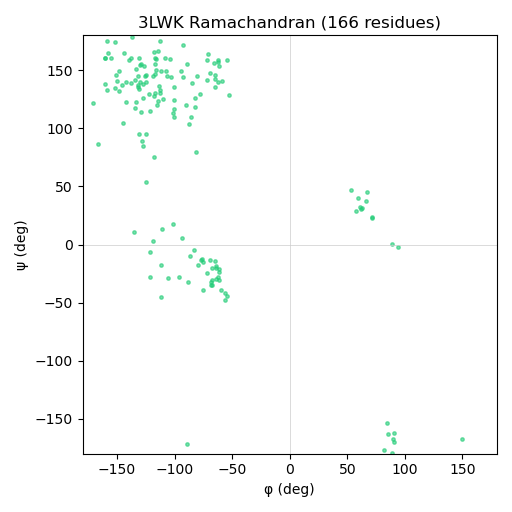 ALA A 1 95 ? 8.680 19.168 18.839 1.00 6.89 100 ALA A CA 1
ATOM 745 C C . ALA A 1 95 ? 7.857 20.296 18.230 1.00 7.05 100 ALA A C 1
ATOM 746 O O . ALA A 1 95 ? 7.168 20.113 17.232 1.00 6.55 100 ALA A O 1
ATOM 748 N N . ASN A 1 96 ? 7.975 21.477 18.827 1.00 4.87 101 ASN A N 1
ATOM 749 C CA . ASN A 1 96 ? 7.241 22.654 18.407 1.00 6.58 101 ASN A CA 1
ATOM 750 C C . ASN A 1 96 ? 7.902 23.840 19.107 1.00 5.45 101 ASN A C 1
ATOM 751 O O . ASN A 1 96 ? 7.539 24.241 20.196 1.00 6.85 101 ASN A O 1
ATOM 756 N N . HIS A 1 97 ? 8.931 24.340 18.445 1.00 6.98 102 HIS A N 1
ATOM 757 C CA . HIS A 1 97 ? 9.866 25.261 19.041 1.00 6.92 102 HIS A CA 1
ATOM 758 C C . HIS A 1 97 ? 9.182 26.469 19.627 1.00 7.57 102 HIS A C 1
ATOM 759 O O . HIS A 1 97 ? 9.476 26.833 20.753 1.00 10.42 102 HIS A O 1
ATOM 766 N N . ARG A 1 98 ? 8.229 27.048 18.893 1.00 11.08 103 ARG A N 1
ATOM 767 C CA . ARG A 1 98 ? 7.493 28.235 19.395 1.00 12.47 103 ARG A CA 1
ATOM 768 C C . ARG A 1 98 ? 6.422 27.945 20.452 1.00 13.11 103 ARG A C 1
ATOM 769 O O . ARG A 1 98 ? 5.869 28.875 21.090 1.00 17.83 103 ARG A O 1
ATOM 777 N N . ASP A 1 99 ? 6.077 26.679 20.633 1.00 10.10 104 ASP A N 1
ATOM 778 C CA . ASP A 1 99 ? 5.006 26.263 21.554 1.00 9.54 104 ASP A CA 1
ATOM 779 C C . ASP A 1 99 ? 5.608 25.248 22.520 1.00 7.78 104 ASP A C 1
ATOM 780 O O . ASP A 1 99 ? 5.141 24.107 22.589 1.00 10.38 104 ASP A O 1
ATOM 785 N N . SER A 1 100 ? 6.707 25.616 23.174 1.00 8.30 105 SER A N 1
ATOM 786 C CA . SER A 1 100 ? 7.383 24.731 24.137 1.00 6.87 105 SER A CA 1
ATOM 787 C C . SER A 1 100 ? 7.357 25.341 25.528 1.00 6.50 105 SER A C 1
ATOM 788 O O . SER A 1 100 ? 7.721 26.521 25.703 1.00 6.94 105 SER A O 1
ATOM 791 N N . ARG A 1 101 ? 6.942 24.546 26.502 1.00 6.55 106 ARG A N 1
ATOM 792 C CA . ARG A 1 101 ? 6.879 24.983 27.902 1.00 5.83 106 ARG A CA 1
ATOM 793 C C . ARG A 1 101 ? 7.134 23.797 28.799 1.00 5.78 106 ARG A C 1
ATOM 794 O O . ARG A 1 101 ? 6.532 22.733 28.618 1.00 6.86 106 ARG A O 1
ATOM 802 N N . LEU A 1 102 ? 8.021 23.998 29.764 1.00 5.64 107 LEU A N 1
ATOM 803 C CA . LEU A 1 102 ? 8.514 22.942 30.639 1.00 4.19 107 LEU A CA 1
ATOM 804 C C . LEU A 1 102 ? 8.578 23.512 32.046 1.00 6.52 107 LEU A C 1
ATOM 805 O O . LEU A 1 102 ? 9.026 24.665 32.245 1.00 9.34 107 LEU A O 1
ATOM 810 N N . THR A 1 103 ? 8.179 22.696 33.006 1.00 5.99 108 THR A N 1
ATOM 811 C CA . THR A 1 103 ? 8.358 23.010 34.424 1.00 5.57 108 THR A CA 1
ATOM 812 C C . THR A 1 103 ? 9.350 22.012 34.969 1.00 7.59 108 THR A C 1
ATOM 813 O O . THR A 1 103 ? 9.198 20.792 34.781 1.00 8.42 108 THR A O 1
ATOM 817 N N . ILE A 1 104 ? 10.353 22.529 35.658 1.00 8.42 109 ILE A N 1
ATOM 818 C CA . ILE A 1 104 ? 11.338 21.686 36.339 1.00 6.81 109 ILE A CA 1
ATOM 819 C C . ILE A 1 104 ? 11.207 21.796 37.848 1.00 7.57 109 ILE A C 1
ATOM 820 O O . ILE A 1 104 ? 10.758 22.830 38.392 1.00 8.82 109 ILE A O 1
ATOM 825 N N . PHE A 1 105 ? 11.551 20.691 38.514 1.00 6.91 110 PHE A N 1
ATOM 826 C CA . PHE A 1 105 ? 11.468 20.622 39.988 1.00 6.78 110 PHE A CA 1
ATOM 827 C C . PHE A 1 105 ? 12.756 20.048 40.593 1.00 8.58 110 PHE A C 1
ATOM 828 O O . PHE A 1 105 ? 13.349 19.137 40.031 1.00 8.49 110 PHE A O 1
ATOM 836 N N . GLU A 1 106 ? 13.125 20.557 41.771 1.00 11.53 111 GLU A N 1
ATOM 837 C CA . GLU A 1 106 ? 14.375 20.192 42.434 1.00 11.87 111 GLU A CA 1
ATOM 838 C C . GLU A 1 106 ? 14.351 18.738 42.917 1.00 12.84 111 GLU A C 1
ATOM 839 O O . GLU A 1 106 ? 15.374 18.051 42.901 1.00 14.85 111 GLU A O 1
ATOM 845 N N . GLN A 1 107 ? 13.175 18.288 43.338 1.00 12.17 112 GLN A N 1
ATOM 846 C CA . GLN A 1 107 ? 13.003 16.908 43.817 1.00 13.62 112 GLN A CA 1
ATOM 847 C C . GLN A 1 107 ? 12.110 16.079 42.877 1.00 16.37 112 GLN A C 1
ATOM 848 O O . GLN A 1 107 ? 11.552 16.601 41.927 1.00 13.56 112 GLN A O 1
ATOM 854 N N . GLU A 1 108 ? 11.983 14.786 43.168 1.00 16.41 113 GLU A N 1
ATOM 855 C CA . GLU A 1 108 ? 11.085 13.918 42.431 1.00 15.46 113 GLU A CA 1
ATOM 856 C C . GLU A 1 108 ? 9.622 14.236 42.755 1.00 13.57 113 GLU A C 1
ATOM 857 O O . GLU A 1 108 ? 9.323 14.923 43.697 1.00 12.63 113 GLU A O 1
ATOM 863 N N . ASN A 1 109 ? 8.702 13.756 41.929 1.00 14.60 114 ASN A N 1
ATOM 864 C CA . ASN A 1 109 ? 7.260 13.894 42.168 1.00 14.97 114 ASN A CA 1
ATOM 865 C C . ASN A 1 109 ? 6.721 15.318 42.214 1.00 12.26 114 ASN A C 1
ATOM 866 O O . ASN A 1 109 ? 5.746 15.598 42.913 1.00 13.42 114 ASN A O 1
ATOM 871 N N . PHE A 1 110 ? 7.358 16.215 41.457 1.00 12.87 115 PHE A N 1
ATOM 872 C CA . PHE A 1 110 ? 6.959 17.628 41.346 1.00 11.26 115 PHE A CA 1
ATOM 873 C C . PHE A 1 110 ? 7.056 18.372 42.679 1.00 12.17 115 PHE A C 1
ATOM 874 O O . PHE A 1 110 ? 6.318 19.326 42.936 1.00 12.25 115 PHE A O 1
ATOM 882 N N . LEU A 1 111 ? 8.007 17.952 43.505 1.00 10.34 116 LEU A N 1
ATOM 883 C CA . LEU A 1 111 ? 8.231 18.599 44.797 1.00 12.93 116 LEU A CA 1
ATOM 884 C C . LEU A 1 111 ? 9.469 19.484 44.770 1.00 13.20 116 LEU A C 1
ATOM 885 O O . LEU A 1 111 ? 10.344 19.334 43.928 1.00 11.21 116 LEU A O 1
ATOM 890 N N . GLY A 1 112 ? 9.533 20.419 45.722 1.00 15.49 117 GLY A N 1
ATOM 891 C CA . GLY A 1 112 ? 10.698 21.274 45.849 1.00 15.23 117 GLY A CA 1
ATOM 892 C C . GLY A 1 112 ? 10.554 22.532 45.034 1.00 14.49 117 GLY A C 1
ATOM 893 O O . GLY A 1 112 ? 9.504 22.846 44.496 1.00 13.73 117 GLY A O 1
ATOM 894 N N . LYS A 1 113 ? 11.637 23.273 44.927 1.00 15.99 118 LYS A N 1
ATOM 895 C CA . LYS A 1 113 ? 11.560 24.510 44.172 1.00 15.04 118 LYS A CA 1
ATOM 896 C C . LYS A 1 113 ? 11.273 24.191 42.707 1.00 12.74 118 LYS A C 1
ATOM 897 O O . LYS A 1 113 ? 11.708 23.168 42.188 1.00 10.31 118 LYS A O 1
ATOM 903 N N . LY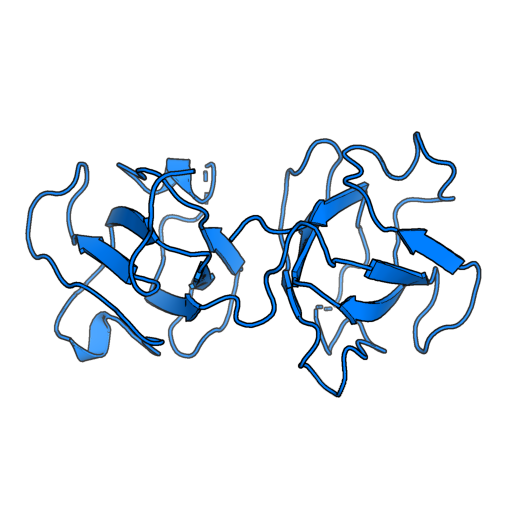S A 1 114 ? 10.521 25.070 42.068 1.00 13.51 119 LYS A N 1
ATOM 904 C CA . LYS A 1 114 ? 10.185 24.897 40.662 1.00 14.93 119 LYS A CA 1
ATOM 905 C C . LYS A 1 114 ? 10.747 26.014 39.816 1.00 13.15 119 LYS A C 1
ATOM 906 O O . LYS A 1 114 ? 11.079 27.114 40.325 1.00 14.64 119 LYS A O 1
ATOM 912 N N . GLY A 1 115 ? 10.941 25.705 38.541 1.00 9.67 120 GLY A N 1
ATOM 913 C CA . GLY A 1 115 ? 11.329 26.689 37.555 1.00 11.54 120 GLY A CA 1
ATOM 914 C C . GLY A 1 115 ? 10.466 26.505 36.322 1.00 11.41 120 GLY A C 1
ATOM 915 O O . GLY A 1 115 ? 10.152 25.381 35.954 1.00 11.22 120 GLY A O 1
ATOM 916 N N . GLU A 1 116 ? 10.076 27.609 35.697 1.00 10.70 121 GLU A N 1
ATOM 917 C CA . GLU A 1 116 ? 9.256 27.590 34.496 1.00 12.39 121 GLU A CA 1
ATOM 918 C C . GLU A 1 116 ? 10.100 28.041 33.329 1.00 12.34 121 GLU A C 1
ATOM 919 O O . GLU A 1 116 ? 10.689 29.135 33.357 1.00 14.46 121 GLU A O 1
ATOM 925 N N . LEU A 1 117 ? 10.140 27.205 32.297 1.00 9.92 122 LEU A N 1
ATOM 926 C CA . LEU A 1 117 ? 10.957 27.420 31.116 1.00 8.08 122 LEU A CA 1
ATOM 927 C C . LEU A 1 117 ? 10.091 27.452 29.853 1.00 10.42 122 LEU A C 1
ATOM 928 O O . LEU A 1 117 ? 9.304 26.522 29.601 1.00 8.12 122 LEU A O 1
ATOM 933 N N . SER A 1 118 ? 10.290 28.493 29.042 1.00 10.26 123 SER A N 1
ATOM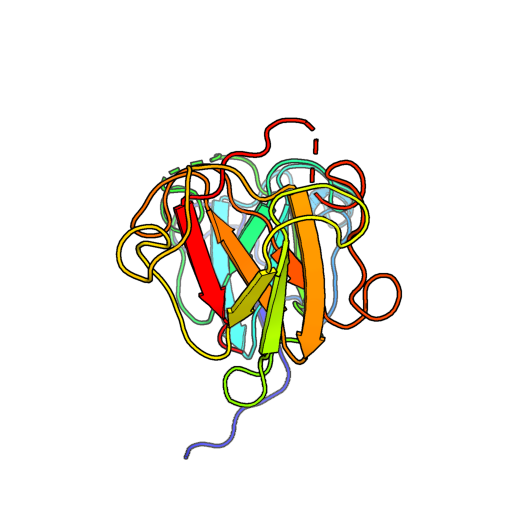 93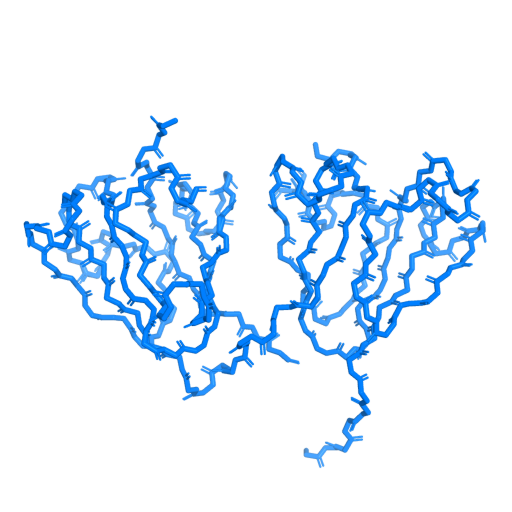4 C CA . SER A 1 118 ? 9.708 28.579 27.716 1.00 10.10 123 SER A CA 1
ATOM 935 C C . SER A 1 118 ? 10.727 29.055 26.670 1.00 11.99 123 SER A C 1
ATOM 936 O O . SER A 1 118 ? 10.364 29.340 25.518 1.00 12.00 123 SER A O 1
ATOM 939 N N . ASP A 1 119 ? 12.000 29.085 27.073 1.00 9.74 124 ASP A N 1
ATOM 940 C CA . ASP A 1 119 ? 13.129 29.560 26.280 1.00 10.40 124 ASP A CA 1
ATOM 941 C C . ASP A 1 119 ? 14.279 28.543 26.492 1.00 8.77 124 ASP A C 1
ATOM 942 O O . ASP A 1 119 ? 14.145 27.562 27.284 1.00 10.50 124 ASP A O 1
ATOM 947 N N . ASP A 1 120 ? 15.405 28.768 25.821 1.00 7.27 125 ASP A N 1
ATOM 948 C CA . ASP A 1 120 ?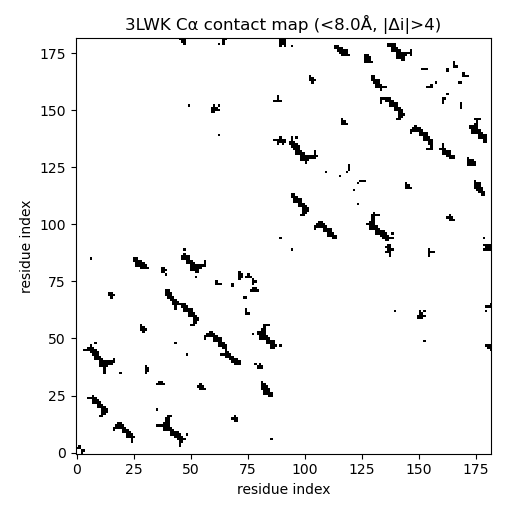 16.579 27.913 26.000 1.00 6.28 125 ASP A CA 1
ATOM 949 C C . ASP A 1 120 ? 17.521 28.452 27.071 1.00 7.96 125 ASP A C 1
ATOM 950 O O . ASP A 1 120 ? 17.762 29.684 27.153 1.00 7.99 125 ASP A O 1
ATOM 955 N N . TYR A 1 121 ? 18.126 27.527 27.819 1.00 5.05 126 TYR A N 1
ATOM 956 C CA . TYR A 1 121 ? 18.990 27.865 28.937 1.00 5.60 126 TYR A CA 1
ATOM 957 C C . TYR A 1 121 ? 20.306 27.117 28.869 1.00 5.44 126 TYR A C 1
ATOM 958 O O . TYR A 1 121 ? 20.404 25.981 29.332 1.00 5.81 126 TYR A O 1
ATOM 967 N N . PRO A 1 122 ? 21.337 27.747 28.293 1.00 5.31 127 PRO A N 1
ATOM 968 C CA . PRO A 1 122 ? 22.641 27.093 28.299 1.00 5.11 127 PRO A CA 1
ATOM 969 C C . PRO A 1 122 ? 23.265 27.007 29.673 1.00 5.12 127 PRO A C 1
ATOM 970 O O . PRO A 1 122 ? 24.261 26.284 29.869 1.00 4.60 127 PRO A O 1
ATOM 974 N N . SER A 1 123 ? 22.722 27.757 30.642 1.00 4.28 128 SER A N 1
ATOM 975 C CA . SER A 1 123 ? 23.186 27.715 32.022 1.00 4.28 128 SER A CA 1
ATOM 976 C C . SER A 1 123 ? 21.990 27.896 32.923 1.00 6.35 128 SER A C 1
ATOM 977 O O . SER A 1 123 ? 21.498 28.997 33.112 1.00 6.36 128 SER A O 1
ATOM 980 N N . LEU A 1 124 ? 21.559 26.804 33.528 1.00 5.93 129 LEU A N 1
ATOM 981 C CA . LEU A 1 124 ? 20.473 26.901 34.494 1.00 6.46 129 LEU A CA 1
ATOM 982 C C . LEU A 1 124 ? 20.869 27.828 35.650 1.00 8.68 129 LEU A C 1
ATOM 983 O O . LEU A 1 124 ? 20.045 28.592 36.133 1.00 9.96 129 LEU A O 1
ATOM 988 N N . GLN A 1 125 ? 22.115 27.738 36.078 1.00 7.37 130 GLN A N 1
ATOM 989 C CA . GLN A 1 125 ? 22.624 28.496 37.222 1.00 7.84 130 GLN A CA 1
ATOM 990 C C . GLN A 1 125 ? 22.679 29.972 36.892 1.00 9.13 130 GLN A C 1
ATOM 991 O O . GLN A 1 125 ? 22.366 30.813 37.758 1.00 9.22 130 GLN A O 1
ATOM 997 N N . ALA A 1 126 ? 22.940 30.311 35.632 1.00 8.44 131 ALA A N 1
ATOM 998 C CA . ALA A 1 126 ? 22.881 31.744 35.256 1.00 8.82 131 ALA A CA 1
ATOM 999 C C . ALA A 1 126 ? 21.471 32.319 35.391 1.00 14.88 131 ALA A C 1
ATOM 1000 O O . ALA A 1 126 ? 21.326 33.525 35.629 1.00 17.85 131 ALA A O 1
ATOM 1002 N N A MET A 1 127 ? 20.456 31.464 35.214 0.50 15.08 132 MET A N 1
ATOM 1003 N N B MET A 1 127 ? 20.458 31.497 35.253 0.50 14.48 132 MET A N 1
ATOM 1004 C CA A MET A 1 127 ? 19.023 31.856 35.285 0.50 17.20 132 MET A CA 1
ATOM 1005 C CA B MET A 1 127 ? 19.114 32.032 35.340 0.50 16.83 132 MET A CA 1
ATOM 1006 C C A MET A 1 127 ? 18.464 31.923 36.713 0.50 18.53 132 MET A C 1
ATOM 1007 C C B MET A 1 127 ? 18.399 31.680 36.661 0.50 17.76 132 MET A C 1
ATOM 1008 O O A MET A 1 127 ? 17.363 32.448 36.908 0.50 19.34 132 MET A O 1
ATOM 1009 O O B MET A 1 127 ? 17.164 31.679 36.733 0.50 17.85 132 MET A O 1
ATOM 1018 N N . GLY A 1 128 ? 19.198 31.395 37.692 1.00 16.15 133 GLY A N 1
ATOM 1019 C CA . GLY A 1 128 ? 18.738 31.377 39.104 1.00 16.26 133 GLY A CA 1
ATOM 1020 C C . GLY A 1 128 ? 18.490 30.018 39.742 1.00 15.48 133 GLY A C 1
ATOM 1021 O O . GLY A 1 128 ? 18.212 29.916 40.947 1.00 14.12 133 GLY A O 1
ATOM 1022 N N . TRP A 1 129 ? 18.631 28.947 38.970 1.00 10.99 134 TRP A N 1
ATOM 1023 C CA . TRP A 1 129 ? 18.431 27.618 39.531 1.00 11.27 134 TRP A CA 1
ATOM 1024 C C . TRP A 1 129 ? 19.481 27.310 40.568 1.00 12.40 134 TRP A C 1
ATOM 1025 O O . TRP A 1 129 ? 20.669 27.546 40.358 1.00 12.32 134 TRP A O 1
ATOM 1036 N N . GLU A 1 130 ? 19.031 26.760 41.677 1.00 15.44 135 GLU A N 1
ATOM 1037 C CA . GLU A 1 130 ? 19.895 26.444 42.782 1.00 16.57 135 GLU A CA 1
ATOM 1038 C C . GLU A 1 130 ? 20.390 25.037 42.582 1.00 16.35 135 GLU A C 1
ATOM 1039 O O . GLU A 1 130 ? 19.608 24.102 42.530 1.00 16.55 135 GLU A O 1
ATOM 1045 N N . GLY A 1 131 ? 21.703 24.891 42.482 1.00 17.11 136 GLY A N 1
ATOM 1046 C CA . GLY A 1 131 ? 22.305 23.571 42.472 1.00 18.14 136 GLY A CA 1
ATOM 1047 C C . GLY A 1 131 ? 22.417 22.986 41.091 1.00 17.06 136 GLY A C 1
ATOM 1048 O O . GLY A 1 131 ? 22.042 23.623 40.081 1.00 15.44 136 GLY A O 1
ATOM 1049 N N . ASN A 1 132 ? 22.950 21.764 41.076 1.00 17.00 137 ASN A N 1
ATOM 1050 C CA A ASN A 1 132 ? 23.157 21.162 39.747 0.50 16.60 137 ASN A CA 1
ATOM 1051 C CA B ASN A 1 132 ? 23.341 20.949 39.956 0.50 17.72 137 ASN A CA 1
ATOM 1052 C C . ASN A 1 132 ? 22.288 19.960 39.483 1.00 15.66 137 ASN A C 1
ATOM 1053 O O . ASN A 1 132 ? 22.518 19.237 38.526 1.00 14.49 137 ASN A O 1
ATOM 1062 N N . GLU A 1 133 ? 21.212 19.831 40.258 1.00 13.40 138 GLU A N 1
ATOM 1063 C CA . GLU A 1 133 ? 20.292 18.708 40.127 1.00 13.58 138 GLU A CA 1
ATOM 1064 C C . GLU A 1 133 ? 18.883 19.138 39.756 1.00 13.00 138 GLU A C 1
ATOM 1065 O O . GLU A 1 133 ? 18.432 20.209 40.144 1.00 11.56 138 GLU A O 1
ATOM 1071 N N . VAL A 1 134 ? 18.217 18.314 38.959 1.00 10.93 139 VAL A N 1
ATOM 1072 C CA . VAL A 1 134 ? 16.787 18.432 38.739 1.00 10.46 139 VAL A CA 1
ATOM 1073 C C . VAL A 1 134 ? 16.179 17.076 39.026 1.00 11.85 139 VAL A C 1
ATOM 1074 O O . VAL A 1 134 ? 16.722 16.065 38.595 1.00 15.11 139 VAL A O 1
ATOM 1078 N N . GLY A 1 135 ? 15.043 17.056 39.699 1.00 14.29 140 GLY A N 1
ATOM 1079 C CA . GLY A 1 135 ? 14.471 15.798 40.187 1.00 14.49 140 GLY A CA 1
ATOM 1080 C C . GLY A 1 135 ? 13.261 15.292 39.429 1.00 15.08 140 GLY A C 1
ATOM 1081 O O . GLY A 1 135 ? 13.019 14.075 39.379 1.00 15.52 140 GLY A O 1
ATOM 1082 N N . SER A 1 136 ? 12.497 16.211 38.841 1.00 11.36 141 SER A N 1
ATOM 1083 C CA . SER A 1 136 ? 11.335 15.831 38.040 1.00 10.99 141 SER A CA 1
ATOM 1084 C C . SER A 1 136 ? 10.981 16.950 37.070 1.00 11.21 141 SER A C 1
ATOM 1085 O O . SER A 1 136 ? 11.475 18.066 37.167 1.00 10.20 141 SER A O 1
ATOM 1088 N N . PHE A 1 137 ? 10.164 16.612 36.093 1.00 9.76 142 PHE A N 1
ATOM 1089 C CA . PHE A 1 137 ? 9.867 17.500 34.975 1.00 8.37 142 PHE A CA 1
ATOM 1090 C C . PHE A 1 137 ? 8.381 17.348 34.595 1.00 8.75 142 PHE A C 1
ATOM 1091 O O . PHE A 1 137 ? 7.863 16.238 34.592 1.00 9.39 142 PHE A O 1
ATOM 1099 N N . HIS A 1 138 ? 7.698 18.444 34.278 1.00 8.33 143 HIS A N 1
ATOM 1100 C CA . HIS A 1 138 ? 6.432 18.357 33.541 1.00 7.30 143 HIS A CA 1
ATOM 1101 C C . HIS A 1 138 ? 6.502 19.131 32.237 1.00 6.49 143 HIS A C 1
ATOM 1102 O O . HIS A 1 138 ? 6.665 20.373 32.242 1.00 7.17 143 HIS A O 1
ATOM 1109 N N . VAL A 1 139 ? 6.415 18.400 31.118 1.00 7.34 144 VAL A N 1
ATOM 1110 C CA . VAL A 1 139 ? 6.421 19.010 29.794 1.00 5.49 144 VAL A CA 1
ATOM 1111 C C . VAL A 1 139 ? 5.009 19.398 29.451 1.00 8.89 144 VAL A C 1
ATOM 1112 O O . VAL A 1 139 ? 4.153 18.523 29.248 1.00 9.80 144 VAL A O 1
ATOM 1116 N N . HIS A 1 140 ? 4.722 20.702 29.424 1.00 7.22 145 HIS A N 1
ATOM 1117 C CA . HIS A 1 140 ? 3.400 21.178 29.024 1.00 7.68 145 HIS A CA 1
ATOM 1118 C C . HIS A 1 140 ? 3.182 21.084 27.508 1.00 7.57 145 HIS A C 1
ATOM 1119 O O . HIS A 1 140 ? 2.070 20.777 27.026 1.00 8.42 145 HIS A O 1
ATOM 1126 N N . SER A 1 141 ? 4.228 21.394 26.773 1.00 7.13 146 SER A N 1
ATOM 1127 C CA A SER A 1 141 ? 4.226 21.357 25.324 0.50 5.63 146 SER A CA 1
ATOM 1128 C CA B SER A 1 141 ? 4.226 21.346 25.320 0.50 6.24 146 SER A CA 1
ATOM 1129 C C . SER A 1 141 ? 5.646 21.333 24.781 1.00 6.89 146 SER A C 1
ATOM 1130 O O . SER A 1 141 ? 6.602 21.725 25.460 1.00 7.21 146 SER A O 1
ATOM 1135 N N . GLY A 1 142 ? 5.769 20.890 23.534 1.00 7.64 147 GLY A N 1
ATOM 1136 C CA . GLY A 1 142 ? 7.051 20.849 22.887 1.00 8.09 147 GLY A CA 1
ATOM 1137 C C . GLY A 1 142 ? 7.857 19.633 23.266 1.00 7.08 147 GLY A C 1
ATOM 1138 O O . GLY A 1 142 ? 7.357 18.721 23.932 1.00 6.75 147 GLY A O 1
ATOM 1139 N N . ALA A 1 143 ? 9.083 19.586 22.752 1.00 6.33 148 ALA A N 1
ATOM 1140 C CA . ALA A 1 143 ? 10.043 18.552 23.125 1.00 7.19 148 ALA A CA 1
ATOM 1141 C C . ALA A 1 143 ? 11.290 19.290 23.606 1.00 6.71 148 ALA A C 1
ATOM 1142 O O . ALA A 1 143 ? 11.645 20.334 23.047 1.00 7.86 148 ALA A O 1
ATOM 1144 N N . TRP A 1 144 ? 11.893 18.780 24.666 1.00 6.19 149 TRP A N 1
ATOM 1145 C CA . TRP A 1 144 ? 13.055 19.441 25.304 1.00 5.63 149 TRP A CA 1
ATOM 1146 C C . TRP A 1 144 ? 14.197 18.444 25.417 1.00 6.64 149 TRP A C 1
ATOM 1147 O O . TRP A 1 144 ? 13.983 17.208 25.564 1.00 7.89 149 TRP A O 1
ATOM 1158 N N . VAL A 1 145 ? 15.418 18.997 25.448 1.00 6.58 150 VAL A N 1
ATOM 1159 C CA . VAL A 1 145 ? 16.584 18.194 25.671 1.00 5.95 150 VAL A CA 1
ATOM 1160 C C . VAL A 1 145 ? 17.395 18.792 26.833 1.00 6.53 150 VAL A C 1
ATOM 1161 O O . VAL A 1 145 ? 17.724 20.005 26.825 1.00 7.42 150 VAL A O 1
ATOM 1165 N N . CYS A 1 146 ? 17.666 17.959 27.813 1.00 4.95 151 CYS A N 1
ATOM 1166 C CA . CYS A 1 146 ? 18.453 18.327 28.967 1.00 6.45 151 CYS A CA 1
ATOM 1167 C C . CYS A 1 146 ? 19.869 17.757 28.838 1.00 8.47 151 CYS A C 1
ATOM 1168 O O . CYS A 1 146 ? 20.050 16.649 28.370 1.00 7.63 151 CYS A O 1
ATOM 1171 N N . SER A 1 147 ? 20.834 18.525 29.322 1.00 6.23 152 SER A N 1
ATOM 1172 C CA . SER A 1 147 ? 22.229 18.160 29.341 1.00 4.08 152 SER A CA 1
ATOM 1173 C C . SER A 1 147 ? 22.860 18.251 30.717 1.00 4.77 152 SER A C 1
ATOM 1174 O O . SER A 1 147 ? 22.609 19.172 31.512 1.00 5.60 152 SER A O 1
ATOM 1177 N N . GLN A 1 148 ? 23.767 17.322 30.949 1.00 5.90 153 GLN A N 1
ATOM 1178 C CA . GLN A 1 148 ? 24.532 17.225 32.193 1.00 6.87 153 GLN A CA 1
ATOM 1179 C C . GLN A 1 148 ? 25.316 18.483 32.551 1.00 5.09 153 GLN A C 1
ATOM 1180 O O . GLN A 1 148 ? 25.403 18.861 33.733 1.00 6.25 153 GLN A O 1
ATOM 1186 N N . PHE A 1 149 ? 25.952 19.100 31.537 1.00 5.94 154 PHE A N 1
ATOM 1187 C CA . PHE A 1 149 ? 26.853 20.204 31.778 1.00 4.08 154 PHE A CA 1
ATOM 1188 C C . PHE A 1 149 ? 26.365 21.487 31.117 1.00 2.55 154 PHE A C 1
ATOM 1189 O O . PHE A 1 149 ? 25.473 21.422 30.262 1.00 4.14 154 PHE A O 1
ATOM 1197 N N . PRO A 1 150 ? 26.949 22.650 31.499 1.00 3.61 155 PRO A N 1
ATOM 1198 C CA . PRO A 1 150 ? 26.501 23.876 30.843 1.00 2.77 155 PRO A CA 1
ATOM 1199 C C . PRO A 1 150 ? 26.798 23.828 29.342 1.00 2.34 155 PRO A C 1
ATOM 1200 O O . PRO A 1 150 ? 27.743 23.152 28.925 1.00 4.48 155 PRO A O 1
ATOM 1204 N N . GLY A 1 151 ? 26.069 24.605 28.557 1.00 3.06 156 GLY A N 1
ATOM 1205 C CA . GLY A 1 151 ? 26.382 24.732 27.122 1.00 3.84 156 GLY A CA 1
ATOM 1206 C C . GLY A 1 151 ? 26.053 23.481 26.335 1.00 3.91 156 GLY A C 1
ATOM 1207 O O . GLY A 1 151 ? 26.660 23.228 25.294 1.00 5.30 156 GLY A O 1
ATOM 1208 N N . TYR A 1 152 ? 25.147 22.673 26.861 1.00 4.63 157 TYR A N 1
ATOM 1209 C CA . TYR A 1 152 ? 24.580 21.542 26.158 1.00 4.89 157 TYR A CA 1
ATOM 1210 C C . TYR A 1 152 ? 25.585 20.432 25.893 1.00 8.36 157 TYR A C 1
ATOM 1211 O O . TYR A 1 152 ? 25.677 19.900 24.774 1.00 9.15 157 TYR A O 1
ATOM 1220 N N . ARG A 1 153 ? 26.359 20.124 26.930 1.00 6.36 158 ARG A N 1
ATOM 1221 C CA . ARG A 1 153 ? 27.392 19.069 26.902 1.00 6.09 158 ARG A CA 1
ATOM 1222 C C . ARG A 1 153 ? 27.092 17.954 27.868 1.00 7.86 158 ARG A C 1
ATOM 1223 O O . ARG A 1 153 ? 26.328 18.112 28.844 1.00 6.12 158 ARG A O 1
ATOM 1231 N N . GLY A 1 154 ? 27.723 16.813 27.613 1.00 6.80 159 GLY A N 1
ATOM 1232 C CA . GLY A 1 154 ? 27.549 15.631 28.435 1.00 8.14 159 GLY A CA 1
ATOM 1233 C C . GLY A 1 154 ? 26.313 14.854 27.946 1.00 6.17 159 GLY A C 1
ATOM 1234 O O . GLY A 1 154 ? 25.847 15.035 26.799 1.00 9.57 159 GLY A O 1
ATOM 1235 N N . PHE A 1 155 ? 25.846 13.967 28.803 1.00 8.89 160 PHE A N 1
ATOM 1236 C CA A PHE A 1 155 ? 24.714 13.095 28.426 0.50 11.32 160 PHE A CA 1
ATOM 1237 C CA B PHE A 1 155 ? 24.716 13.079 28.506 0.50 12.27 160 PHE A CA 1
ATOM 1238 C C . PHE A 1 155 ? 23.450 13.908 28.258 1.00 13.49 160 PHE A C 1
ATOM 1239 O O . PHE A 1 155 ? 23.235 14.889 28.998 1.00 16.63 160 PHE A O 1
ATOM 1254 N N . GLN A 1 156 ? 22.687 13.563 27.204 1.00 11.78 161 GLN A N 1
ATOM 1255 C CA . GLN A 1 156 ? 21.464 14.275 26.831 1.00 11.06 161 GLN A CA 1
ATOM 1256 C C . GLN A 1 156 ? 20.292 13.406 27.177 1.00 12.43 161 GLN A C 1
ATOM 1257 O O . GLN A 1 156 ? 20.374 12.187 27.107 1.00 11.54 161 GLN A O 1
ATOM 1263 N N . TYR A 1 157 ? 19.176 14.039 27.511 1.00 7.42 162 TYR A N 1
ATOM 1264 C CA A TYR A 1 157 ? 17.975 13.301 27.413 0.50 11.42 162 TYR A CA 1
ATOM 1265 C CA B TYR A 1 157 ? 17.910 13.347 27.788 0.50 11.07 162 TYR A CA 1
ATOM 1266 C C . TYR A 1 157 ? 16.790 14.145 27.098 1.00 11.54 162 TYR A C 1
ATOM 1267 O O . TYR A 1 157 ? 16.690 15.344 27.383 1.00 9.29 162 TYR A O 1
ATOM 1284 N N . VAL A 1 158 ? 15.936 13.481 26.331 1.00 7.39 163 VAL A N 1
ATOM 1285 C CA . VAL A 1 158 ? 14.848 14.128 25.657 1.00 8.34 163 VAL A CA 1
ATOM 1286 C C . VAL A 1 158 ? 13.549 13.902 26.431 1.00 8.94 163 VAL A C 1
ATOM 1287 O O . VAL A 1 158 ? 13.251 12.795 26.893 1.00 9.90 163 VAL A O 1
ATOM 1291 N N . LEU A 1 159 ? 12.797 14.977 26.576 1.00 5.85 164 LEU A N 1
ATOM 1292 C CA . LEU A 1 159 ? 11.530 14.988 27.280 1.00 6.89 164 LEU A CA 1
ATOM 1293 C C . LEU A 1 159 ? 10.430 15.369 26.318 1.00 7.33 164 LEU A C 1
ATOM 1294 O O . LEU A 1 159 ? 10.532 16.385 25.630 1.00 8.60 164 LEU A O 1
ATOM 1299 N N . GLU A 1 160 ? 9.366 14.555 26.256 1.00 7.24 165 GLU A N 1
ATOM 1300 C CA . GLU A 1 160 ? 8.272 14.782 25.315 1.00 8.29 165 GLU A CA 1
ATOM 1301 C C . GLU A 1 160 ? 6.924 15.072 26.028 1.00 7.74 165 GLU A C 1
ATOM 1302 O O . GLU A 1 160 ? 6.647 14.548 27.085 1.00 8.43 165 GLU A O 1
ATOM 1308 N N . CYS A 1 161 ? 6.126 15.914 25.386 1.00 9.99 166 CYS A N 1
ATOM 1309 C CA . CYS A 1 161 ? 4.841 16.348 25.880 1.00 10.76 166 CYS A CA 1
ATOM 1310 C C . CYS A 1 161 ? 3.843 15.184 25.987 1.00 12.03 166 CYS A C 1
ATOM 1311 O O . CYS A 1 161 ? 2.871 15.278 26.710 1.00 9.44 166 CYS A O 1
ATOM 1314 N N . ASP A 1 162 ? 4.104 14.090 25.274 1.00 11.08 167 ASP A N 1
ATOM 1315 C CA . ASP A 1 162 ? 3.135 12.999 25.173 1.00 13.25 167 ASP A CA 1
ATOM 1316 C C . ASP A 1 162 ? 3.594 11.748 25.899 1.00 13.47 167 ASP A C 1
ATOM 1317 O O . ASP A 1 162 ? 2.999 10.663 25.757 1.00 14.18 167 ASP A O 1
ATOM 1322 N N . HIS A 1 163 ? 4.632 11.915 26.717 1.00 9.92 168 HIS A N 1
ATOM 1323 C CA . HIS A 1 163 ? 5.045 10.890 27.667 1.00 13.39 168 HIS A CA 1
ATOM 1324 C C . HIS A 1 163 ? 4.266 11.049 28.980 1.00 13.62 168 HIS A C 1
ATOM 1325 O O . HIS A 1 163 ? 4.498 11.986 29.752 1.00 11.92 168 HIS A O 1
ATOM 1332 N N . HIS A 1 164 ? 3.269 10.178 29.208 1.00 15.00 169 HIS A N 1
ATOM 1333 C CA . HIS A 1 164 ? 2.475 10.238 30.442 1.00 16.93 169 HIS A CA 1
ATOM 1334 C C . HIS A 1 164 ? 1.926 11.662 30.598 1.00 15.59 169 HIS A C 1
ATOM 1335 O O . HIS A 1 164 ? 2.046 12.286 31.660 1.00 11.76 169 HIS A O 1
ATOM 1342 N N . SER A 1 165 ? 1.374 12.191 29.495 1.00 15.55 170 SER A N 1
ATOM 1343 C CA . SER A 1 165 ? 0.826 13.558 29.468 1.00 15.46 170 SER A CA 1
ATOM 1344 C C . SER A 1 165 ? 1.861 14.619 29.856 1.00 14.17 170 SER A C 1
ATOM 1345 O O . SER A 1 165 ? 1.518 15.675 30.379 1.00 17.12 170 SER A O 1
ATOM 1348 N N . GLY A 1 166 ? 3.119 14.321 29.576 1.00 12.38 171 GLY A N 1
ATOM 1349 C CA . GLY A 1 166 ? 4.257 15.219 29.871 1.00 11.29 171 GLY A CA 1
ATOM 1350 C C . GLY A 1 166 ? 4.875 15.032 31.255 1.00 12.85 171 GLY A C 1
ATOM 1351 O O . GLY A 1 166 ? 5.847 15.716 31.597 1.00 10.18 171 GLY A O 1
ATOM 1352 N N . ASP A 1 167 ? 4.341 14.097 32.037 1.00 10.27 172 ASP A N 1
ATOM 1353 C CA . ASP A 1 167 ? 4.849 13.868 33.428 1.00 12.48 172 ASP A CA 1
ATOM 1354 C C . ASP A 1 167 ? 6.095 12.992 33.453 1.00 12.31 172 ASP A C 1
ATOM 1355 O O . ASP A 1 167 ? 6.082 11.869 32.933 1.00 14.49 172 ASP A O 1
ATOM 1360 N N . TYR A 1 168 ? 7.161 13.480 34.087 1.00 11.91 173 TYR A N 1
ATOM 1361 C CA . TYR A 1 168 ? 8.336 12.674 34.360 1.00 13.28 173 TYR A CA 1
ATOM 1362 C C . TYR A 1 168 ? 8.615 12.822 35.853 1.00 14.16 173 TYR A C 1
ATOM 1363 O O . TYR A 1 168 ? 9.378 13.681 36.266 1.00 14.06 173 TYR A O 1
ATOM 1372 N N . LYS A 1 169 ? 7.945 12.006 36.668 1.00 13.25 174 LYS A N 1
ATOM 1373 C CA . LYS A 1 169 ? 8.024 12.175 38.144 1.00 15.41 174 LYS A CA 1
ATOM 1374 C C . LYS A 1 169 ? 9.284 11.587 38.732 1.00 17.53 174 LYS A C 1
ATOM 1375 O O . LYS A 1 169 ? 9.664 11.961 39.852 1.00 17.70 174 LYS A O 1
ATOM 1381 N N . HIS A 1 170 ? 9.952 10.718 37.970 1.00 21.32 175 HIS A N 1
ATOM 1382 C CA . HIS A 1 170 ? 11.147 10.005 38.422 1.00 26.66 175 HIS A CA 1
ATOM 1383 C C . HIS A 1 170 ? 12.255 10.036 37.407 1.00 30.67 175 HIS A C 1
ATOM 1384 O O . HIS A 1 170 ? 12.010 10.103 36.199 1.00 32.42 175 HIS A O 1
ATOM 1391 N N . PHE A 1 171 ? 13.491 9.980 37.898 1.00 34.41 176 PHE A N 1
ATOM 1392 C CA . PHE A 1 171 ? 14.650 9.848 37.014 1.00 37.64 176 PHE A CA 1
ATOM 1393 C C . PHE A 1 171 ? 14.597 8.491 36.276 1.00 38.93 176 PHE A C 1
ATOM 1394 O O . PHE A 1 171 ? 15.260 8.314 35.240 1.00 41.27 176 PHE A O 1
ATOM 1396 N N . ARG A 1 172 ? 13.800 7.551 36.805 1.00 40.02 177 ARG A N 1
ATOM 1397 C CA . ARG A 1 172 ? 13.524 6.269 36.132 1.00 39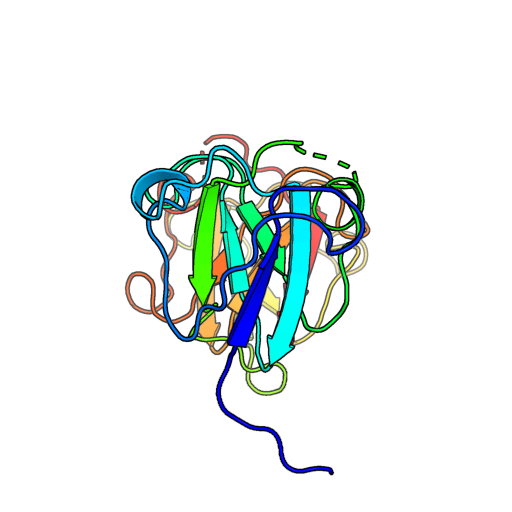.69 177 ARG A CA 1
ATOM 1398 C C . ARG A 1 172 ? 12.696 6.478 34.857 1.00 40.58 177 ARG A C 1
ATOM 1399 O O . ARG A 1 172 ? 12.895 5.777 33.857 1.00 42.44 177 ARG A O 1
ATOM 1403 N N . GLU A 1 173 ? 11.789 7.455 34.897 1.00 40.44 178 GLU A N 1
ATOM 1404 C CA . GLU A 1 173 ? 11.016 7.853 33.721 1.00 38.81 178 GLU A CA 1
ATOM 1405 C C . GLU A 1 173 ? 11.906 8.504 32.654 1.00 39.69 178 GLU A C 1
ATOM 1406 O O . GLU A 1 173 ? 11.619 8.383 31.467 1.00 39.32 178 GLU A O 1
ATOM 1412 N N . TRP A 1 174 ? 12.984 9.183 33.057 1.00 40.47 179 TRP A N 1
ATOM 1413 C CA . TRP A 1 174 ? 13.956 9.671 32.068 1.00 41.79 179 TRP A CA 1
ATOM 1414 C C . TRP A 1 174 ? 15.294 8.948 32.184 1.00 43.27 179 TRP A C 1
ATOM 1415 O O . TRP A 1 174 ? 16.100 8.975 31.248 1.00 46.69 179 TRP A O 1
ATOM 1417 N N . PRO A 1 179 ? 20.540 6.540 37.511 1.00 39.23 184 PRO A N 1
ATOM 1418 C CA . PRO A 1 179 ? 20.028 7.634 38.330 1.00 38.44 184 PRO A CA 1
ATOM 1419 C C . PRO A 1 179 ? 21.108 8.673 38.649 1.00 36.58 184 PRO A C 1
ATOM 1420 O O . PRO A 1 179 ? 21.650 8.687 39.768 1.00 38.50 184 PRO A O 1
ATOM 1424 N N . THR A 1 180 ? 21.452 9.505 37.668 1.00 34.67 185 THR A N 1
ATOM 1425 C CA . THR A 1 180 ? 22.163 10.752 37.971 1.00 31.66 185 THR A CA 1
ATOM 1426 C C . THR A 1 180 ? 21.247 11.919 37.665 1.00 26.61 185 THR A C 1
ATOM 1427 O O . THR A 1 180 ? 20.616 12.002 36.611 1.00 28.05 185 THR A O 1
ATOM 1431 N N . PHE A 1 181 ? 21.192 12.831 38.616 1.00 19.34 186 PHE A N 1
ATOM 1432 C CA . PHE A 1 181 ? 20.229 13.907 38.570 1.00 14.00 186 PHE A CA 1
ATOM 1433 C C . PHE A 1 181 ? 20.886 15.196 38.098 1.00 15.08 186 PHE A C 1
ATOM 1434 O O . PHE A 1 181 ? 20.304 16.276 38.218 1.00 16.50 186 PHE A O 1
ATOM 1442 N N . GLN A 1 182 ? 22.058 15.083 37.484 1.00 12.23 187 GLN A N 1
ATOM 1443 C CA . GLN A 1 182 ? 22.823 16.277 37.137 1.00 11.96 187 GLN A CA 1
ATOM 1444 C C . GLN A 1 182 ? 22.317 16.872 35.835 1.00 7.16 187 GLN A C 1
ATOM 1445 O O . GLN A 1 182 ? 22.359 16.212 34.800 1.00 8.79 187 GLN A O 1
ATOM 1451 N N . VAL A 1 183 ? 21.829 18.112 35.891 1.00 4.09 188 VAL A N 1
ATOM 1452 C CA . VAL A 1 183 ? 21.355 18.843 34.735 1.00 6.25 188 VAL A CA 1
ATOM 1453 C C . VAL A 1 183 ? 21.778 20.289 34.929 1.00 5.65 188 VAL A C 1
ATOM 1454 O O . VAL A 1 183 ? 21.465 20.902 35.960 1.00 6.02 188 VAL A O 1
ATOM 1458 N N . GLN A 1 184 ? 22.533 20.787 33.958 1.00 5.09 189 GLN A N 1
ATOM 1459 C CA . GLN A 1 184 ? 22.966 22.181 33.965 1.00 5.57 189 GLN A CA 1
ATOM 1460 C C . GLN A 1 184 ? 22.560 23.032 32.777 1.00 5.14 189 GLN A C 1
ATOM 1461 O O . GLN A 1 184 ? 22.819 24.247 32.790 1.00 5.70 189 GLN A O 1
ATOM 1467 N N . SER A 1 185 ? 21.956 22.453 31.730 1.00 4.24 190 SER A N 1
ATOM 1468 C CA . SER A 1 185 ? 21.469 23.212 30.604 1.00 4.87 190 SER A CA 1
ATOM 1469 C C . SER A 1 185 ? 20.283 22.464 30.029 1.00 6.49 190 SER A C 1
ATOM 1470 O O . SER A 1 185 ? 20.188 21.232 30.129 1.00 5.17 190 SER A O 1
ATOM 1473 N N . ILE A 1 186 ? 19.338 23.248 29.527 1.00 5.57 191 ILE A N 1
ATOM 1474 C CA . ILE A 1 186 ? 18.097 22.690 28.941 1.00 5.64 191 ILE A CA 1
ATOM 1475 C C . ILE A 1 186 ? 17.662 23.578 27.781 1.00 6.52 191 ILE A C 1
ATOM 1476 O O . ILE A 1 186 ? 17.717 24.786 27.892 1.00 8.68 191 ILE A O 1
ATOM 1481 N N . ARG A 1 187 ? 17.241 22.979 26.660 1.00 5.81 192 ARG A N 1
ATOM 1482 C CA . ARG A 1 187 ? 16.721 23.749 25.541 1.00 6.82 192 ARG A CA 1
ATOM 1483 C C . ARG A 1 187 ? 15.583 23.049 24.826 1.00 7.16 192 ARG A C 1
ATOM 1484 O O . ARG A 1 187 ? 15.366 21.829 24.975 1.00 5.88 192 ARG A O 1
ATOM 1492 N N . ARG A 1 188 ? 14.894 23.848 24.016 1.00 9.19 193 ARG A N 1
ATOM 1493 C CA . ARG A 1 188 ? 13.796 23.378 23.193 1.00 8.66 193 ARG A CA 1
ATOM 1494 C C . ARG A 1 188 ? 14.347 22.712 21.944 1.00 8.31 193 ARG A C 1
ATOM 1495 O O . ARG A 1 188 ? 15.361 23.170 21.367 1.00 8.93 193 ARG A O 1
ATOM 1503 N N . ILE A 1 189 ? 13.664 21.674 21.490 1.00 5.43 194 ILE A N 1
ATOM 1504 C CA . ILE A 1 189 ? 14.034 21.030 20.245 1.00 5.22 194 ILE A CA 1
ATOM 1505 C C . ILE A 1 189 ? 13.388 21.784 19.080 1.00 8.29 194 ILE A C 1
ATOM 1506 O O . ILE A 1 189 ? 12.206 22.186 19.175 1.00 8.25 194 ILE A O 1
ATOM 1511 N N . GLN A 1 190 ? 14.156 21.960 18.006 1.00 7.14 195 GLN A N 1
ATOM 1512 C CA . GLN A 1 190 ? 13.707 22.666 16.794 1.00 7.75 195 GLN A CA 1
ATOM 1513 C C . GLN A 1 190 ? 13.312 21.669 15.734 1.00 6.42 195 GLN A C 1
ATOM 1514 O O . GLN A 1 190 ? 14.156 20.975 15.135 1.00 6.32 195 GLN A O 1
ATOM 1520 N N . GLN A 1 191 ? 12.022 21.608 15.475 1.00 6.27 196 GLN A N 1
ATOM 1521 C CA . GLN A 1 191 ? 11.524 20.768 14.381 1.00 8.21 196 GLN A CA 1
ATOM 1522 C C . GLN A 1 191 ? 11.816 21.415 13.015 1.00 9.98 196 GLN A C 1
ATOM 1523 O O . GLN A 1 191 ? 11.595 20.776 11.966 1.00 8.57 196 GLN A O 1
#

InterPro domains:
  IPR001064 Beta/gamma crystallin [PF00030] (13-96)
  IPR001064 Beta/gamma crystallin [PF00030] (107-194)
  IPR001064 Beta/gamma crystallin [PR01367] (49-68)
  IPR001064 Beta/gamma crystallin [PR01367] (69-83)
  IPR001064 Beta/gamma crystallin [PR01367] (107-126)
  IPR001064 Beta/gamma crystallin [PR01367] (170-179)
  IPR001064 Beta/gamma crystallin [PS50915] (12-51)
  IPR001064 Beta/gamma crystallin [PS50915] (52-98)
  IPR001064 Beta/gamma crystallin [PS50915] (105-146)
  IPR001064 Beta/gamma crystallin [SM00247] (13-97)
  IPR001064 Beta/gamma crystallin [SM00247] (106-194)
  IPR011024 Gamma-crystallin-like [SSF49695] (11-195)
  IPR050252 Beta/Gamma-Crystallin [PTHR11818] (11-196)

B-factor: mean 14.53, std 10.33, range [2.0, 49.99]

Organism: Homo sapiens (NCBI:txid9606)

Sequence (182 aa):
SMSAGPWKMVVWDEDGFQGRRHEEFTAECPSVLELGFETVRSLKVLSGAWVGFEHAGFQGQQYILERRRGEEYPSWDAWGGGGAERLTSFRPAACANHRDSRLTIFEQENFLGKKGELSDDYPSLQAMMGWEGNNEVGSFHVHSSGAWVCSQFPGYRGFFQYYVLECDHHSGDYKHFREWPTFQVQSIRRIQQ

Secondary structure (DSSP, 8-state):
-PPP-S-EEEEEEEGGGEEEEEEESS-BS-GGGGT-S---EEEEEES-EEEEEEGGGEEEEEEE-SEEE-STHHHH------EEEE-TT--GGG-EEEEESSSTT-S-EEEESS-BS-HHHHT--SSB--EEEEEESEEEEEEETTTEEEEEEEETTSGGGEE-STTT----B--EEEE---

Nearest PDB structures (foldseek):
  3lwk-assembly1_A-2  TM=1.006E+00  e=2.418E-38  Homo sapiens
  6fd8-assembly1_A  TM=9.162E-01  e=1.238E-17  Homo sapiens
  7n38-assembly1_A  TM=9.056E-01  e=1.912E-17  Homo sapiens
  5vh1-assembly1_A  TM=8.866E-01  e=1.238E-17  Gallus gallus
  7n3a-assembly1_A  TM=8.990E-01  e=2.952E-17  Homo sapiens